Protein AF-A0A2D9Z4K4-F1 (afdb_monomer_lite)

Radius of gyration: 23.13 Å; chains: 1; bounding box: 50×53×67 Å

Secondary structure (DSSP, 8-state):
---S----TTHHHHHHHHHHHHHHHHHHHHHHHHH-TTPPP--TTHHHHHHHHHHHHHHHHHHTSTTHHHHHHHHHHHHHHTGGGS-GGGPPPHHHHHHHHHHHHHHHHHHHHHHHHSPPP--TTS-HHHHHHHHHHHHH-HHHHHHHHHHHHHHHHHTT-S-EE-SSSEE-TTSPBPPSS--HHHHHHHHHHHHHHHTTTS-HHHHHHHHS-HHHHHHHHHHHHTT-

Sequence (228 aa):
MSLLGARRPQNKMWEFIVFSLWLVLILPALETVLLSPGRQADTQGIRAWFMLILIFVSALNVILSRFWISGILVGLAQYLLVNPNLPEWAHLNERFAGQAMEAGLATAILAFLVAFLIPKPNRKSLRDEDRVWLDYRDMFGGMWALRIKERINTSATMYDWDLRLTWRGFVTADGSQLPDQLPAKIEKILHNHFYSLMRKFVPREWITTRLQRPDSERLASQTEHDQA

Structure (mmCIF, N/CA/C/O backbone):
data_AF-A0A2D9Z4K4-F1
#
_entry.id   AF-A0A2D9Z4K4-F1
#
loop_
_atom_site.group_PDB
_atom_site.id
_atom_site.type_symbol
_atom_site.label_atom_id
_atom_site.label_alt_id
_atom_site.label_comp_id
_atom_site.label_asym_id
_atom_site.label_entity_id
_atom_site.label_seq_id
_atom_site.pdbx_PDB_ins_code
_atom_site.Cartn_x
_atom_site.Cartn_y
_atom_site.Cartn_z
_atom_site.occupancy
_atom_site.B_iso_or_equiv
_atom_site.auth_seq_id
_atom_site.auth_comp_id
_atom_site.auth_asym_id
_atom_site.auth_atom_id
_atom_site.pdbx_PDB_model_num
ATOM 1 N N . MET A 1 1 ? -3.400 -13.227 -4.688 1.00 29.80 1 MET A N 1
ATOM 2 C CA . MET A 1 1 ? -4.358 -12.486 -5.541 1.00 29.80 1 MET A CA 1
ATOM 3 C C . MET A 1 1 ? -5.578 -12.057 -4.708 1.00 29.80 1 MET A C 1
ATOM 5 O O . MET A 1 1 ? -6.656 -12.590 -4.904 1.00 29.80 1 MET A O 1
ATOM 9 N N . SER A 1 2 ? -5.425 -11.145 -3.734 1.00 34.69 2 SER A N 1
ATOM 10 C CA . SER A 1 2 ? -6.530 -10.723 -2.834 1.00 34.69 2 SER A CA 1
ATOM 11 C C . SER A 1 2 ? -6.582 -9.206 -2.584 1.00 34.69 2 SER A C 1
ATOM 13 O O . SER A 1 2 ? -6.993 -8.761 -1.516 1.00 34.69 2 SER A O 1
ATOM 15 N N . LEU A 1 3 ? -6.133 -8.406 -3.556 1.00 44.31 3 LEU A N 1
ATOM 16 C CA . LEU A 1 3 ? -6.096 -6.935 -3.481 1.00 44.31 3 LEU A CA 1
ATOM 17 C C . LEU A 1 3 ? -7.144 -6.247 -4.380 1.00 44.31 3 LEU A C 1
ATOM 19 O O . LEU A 1 3 ? -7.078 -5.041 -4.595 1.00 44.31 3 LEU A O 1
ATOM 23 N N . LEU A 1 4 ? -8.136 -6.997 -4.866 1.00 46.97 4 LEU A N 1
ATOM 24 C CA . LEU A 1 4 ? -9.324 -6.475 -5.546 1.00 46.97 4 LEU A CA 1
ATOM 25 C C . LEU A 1 4 ? -10.539 -6.839 -4.688 1.00 46.97 4 LEU A C 1
ATOM 27 O O . LEU A 1 4 ? -10.839 -8.018 -4.534 1.00 46.97 4 LEU A O 1
ATOM 31 N N . GLY A 1 5 ? -11.197 -5.853 -4.073 1.00 43.91 5 GLY A N 1
ATOM 32 C CA . GLY A 1 5 ? -12.444 -6.111 -3.342 1.00 43.91 5 GLY A CA 1
ATOM 33 C C . GLY A 1 5 ? -12.633 -5.367 -2.023 1.00 43.91 5 GLY A C 1
ATOM 34 O O . GLY A 1 5 ? -13.068 -5.965 -1.041 1.00 43.91 5 GLY A O 1
ATOM 35 N N . ALA A 1 6 ? -12.384 -4.056 -1.987 1.00 46.94 6 ALA A N 1
ATOM 36 C CA . ALA A 1 6 ? -12.982 -3.200 -0.959 1.00 46.94 6 ALA A CA 1
ATOM 37 C C . ALA A 1 6 ? -14.449 -2.919 -1.355 1.00 46.94 6 ALA A C 1
ATOM 39 O O . ALA A 1 6 ? -14.763 -2.063 -2.180 1.00 46.94 6 ALA A O 1
ATOM 40 N N . ARG A 1 7 ? -15.341 -3.758 -0.828 1.00 45.19 7 ARG A N 1
ATOM 41 C CA . ARG A 1 7 ? -16.760 -3.958 -1.168 1.00 45.19 7 ARG A CA 1
ATOM 42 C C . ARG A 1 7 ? -17.605 -2.661 -1.284 1.00 45.19 7 ARG A C 1
ATOM 44 O O . ARG A 1 7 ? -17.996 -2.068 -0.279 1.00 45.19 7 ARG A O 1
ATOM 51 N N . ARG A 1 8 ? -18.020 -2.312 -2.514 1.00 50.59 8 ARG A N 1
ATOM 52 C CA . ARG A 1 8 ? -19.258 -1.566 -2.874 1.00 50.59 8 ARG A CA 1
ATOM 53 C C . ARG A 1 8 ? -19.809 -2.099 -4.215 1.00 50.59 8 ARG A C 1
ATOM 55 O O . ARG A 1 8 ? -19.014 -2.584 -5.009 1.00 50.59 8 ARG A O 1
ATOM 62 N N . PRO A 1 9 ? -21.112 -1.974 -4.544 1.00 45.25 9 PRO A N 1
ATOM 63 C CA . PRO A 1 9 ? -2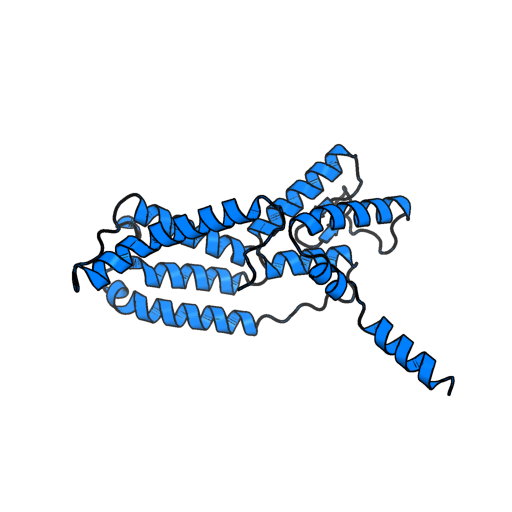1.652 -2.318 -5.877 1.00 45.25 9 PRO A CA 1
ATOM 64 C C . PRO A 1 9 ? -21.003 -1.539 -7.045 1.00 45.25 9 PRO A C 1
ATOM 66 O O . PRO A 1 9 ? -21.090 -1.955 -8.193 1.00 45.25 9 PRO A O 1
ATOM 69 N N . GLN A 1 10 ? -20.266 -0.465 -6.746 1.00 49.53 10 GLN A N 1
ATOM 70 C CA . GLN A 1 10 ? -19.381 0.273 -7.659 1.00 49.53 10 GLN A CA 1
ATOM 71 C C . GLN A 1 10 ? -18.074 -0.466 -8.031 1.00 49.53 10 GLN A C 1
ATOM 73 O O . GLN A 1 10 ? -17.312 0.029 -8.859 1.00 49.53 10 GLN A O 1
ATOM 78 N N . ASN A 1 11 ? -17.792 -1.633 -7.436 1.00 61.50 11 ASN A N 1
ATOM 79 C CA . ASN A 1 11 ? -16.518 -2.342 -7.593 1.00 61.50 11 ASN A CA 1
ATOM 80 C C . ASN A 1 11 ? -16.276 -2.841 -9.027 1.00 61.50 11 ASN A C 1
ATOM 82 O O . ASN A 1 11 ? -15.146 -2.789 -9.485 1.00 61.50 11 ASN A O 1
ATOM 86 N N . LYS A 1 12 ? -17.323 -3.203 -9.784 1.00 67.38 12 LYS A N 1
ATOM 87 C CA . LYS A 1 12 ? -17.158 -3.611 -11.193 1.00 67.38 12 LYS A CA 1
ATOM 88 C C . LYS A 1 12 ? -16.581 -2.491 -12.063 1.00 67.38 12 LYS A C 1
ATOM 90 O O . LYS A 1 12 ? -15.763 -2.753 -12.933 1.00 67.38 12 LYS A O 1
ATOM 95 N N . MET A 1 13 ? -16.983 -1.242 -11.809 1.00 74.25 13 MET A N 1
ATOM 96 C CA . MET A 1 13 ? -16.454 -0.086 -12.539 1.00 74.25 13 MET A CA 1
ATOM 97 C C . MET A 1 13 ? -14.985 0.156 -12.181 1.00 74.25 13 MET A C 1
ATOM 99 O O . MET A 1 13 ? -14.173 0.420 -13.057 1.00 74.25 13 MET A O 1
ATOM 103 N N . TRP A 1 14 ? -14.625 0.022 -10.901 1.00 70.56 14 TRP A N 1
ATOM 104 C CA . TRP A 1 14 ? -13.234 0.139 -10.459 1.00 70.56 14 TRP A CA 1
ATOM 105 C C . TRP A 1 14 ? -12.347 -0.983 -11.011 1.00 70.56 14 TRP A C 1
ATOM 107 O O . TRP A 1 14 ? -11.269 -0.708 -11.527 1.00 70.56 14 TRP A O 1
ATOM 117 N N . GLU A 1 15 ? -12.809 -2.232 -10.955 1.00 77.56 15 GLU A N 1
ATOM 118 C CA . GLU A 1 15 ? -12.130 -3.386 -11.554 1.00 77.56 15 GLU A CA 1
ATOM 119 C C . GLU A 1 15 ? -11.932 -3.190 -13.058 1.00 77.56 15 GLU A C 1
ATOM 121 O O . GLU A 1 15 ? -10.842 -3.443 -13.563 1.00 77.56 15 GLU A O 1
ATOM 126 N N . PHE A 1 16 ? -12.941 -2.660 -13.757 1.00 82.88 16 PHE A N 1
ATOM 127 C CA . PHE A 1 16 ? -12.836 -2.315 -15.172 1.00 82.88 16 PHE A CA 1
ATOM 128 C C . PHE A 1 16 ? -11.812 -1.201 -15.429 1.00 82.88 16 PHE A C 1
ATOM 130 O O . PHE A 1 16 ? -10.995 -1.331 -16.336 1.00 82.88 16 PHE A O 1
ATOM 137 N N . ILE A 1 17 ? -11.789 -0.142 -14.608 1.00 81.81 17 ILE A N 1
ATOM 138 C CA . ILE A 1 17 ? -10.774 0.922 -14.692 1.00 81.81 17 ILE A CA 1
ATOM 139 C C . ILE A 1 17 ? -9.374 0.328 -14.509 1.00 81.81 17 ILE A C 1
ATOM 141 O O . ILE A 1 17 ? -8.498 0.557 -15.340 1.00 81.81 17 ILE A O 1
ATOM 145 N N . VAL A 1 18 ? -9.159 -0.479 -13.469 1.00 81.00 18 VAL A N 1
ATOM 146 C CA . VAL A 1 18 ? -7.864 -1.126 -13.214 1.00 81.00 18 VAL A CA 1
ATOM 147 C C . VAL A 1 18 ? -7.476 -2.049 -14.370 1.00 81.00 18 VAL A C 1
ATOM 149 O O . VAL A 1 18 ? -6.337 -1.999 -14.826 1.00 81.00 18 VAL A O 1
ATOM 152 N N . PHE A 1 19 ? -8.409 -2.848 -14.887 1.00 83.00 19 PHE A N 1
ATOM 153 C CA . PHE A 1 19 ? -8.176 -3.718 -16.040 1.00 83.00 19 PHE A CA 1
ATOM 154 C C . PHE A 1 19 ? -7.815 -2.923 -17.302 1.00 83.00 19 PHE A C 1
ATOM 156 O O . PHE A 1 19 ? -6.863 -3.271 -17.997 1.00 83.00 19 PHE A O 1
ATOM 163 N N . SER A 1 20 ? -8.514 -1.817 -17.568 1.00 82.88 20 SER A N 1
ATOM 164 C CA . SER A 1 20 ? -8.208 -0.936 -18.698 1.00 82.88 20 SER A CA 1
ATOM 165 C C . SER A 1 20 ? -6.820 -0.301 -18.572 1.00 82.88 20 SER A C 1
ATOM 167 O O . SER A 1 20 ? -6.074 -0.267 -19.547 1.00 82.88 20 SER A O 1
ATOM 169 N N . LEU A 1 21 ? -6.420 0.108 -17.362 1.00 82.75 21 LEU A N 1
ATOM 170 C CA . LEU A 1 21 ? -5.074 0.615 -17.089 1.00 82.75 21 LEU A CA 1
ATOM 171 C C . LEU A 1 21 ? -4.010 -0.460 -17.331 1.00 82.75 21 LEU A C 1
ATOM 173 O O . LEU A 1 21 ? -2.971 -0.169 -17.919 1.00 82.75 21 LEU A O 1
ATOM 177 N N . TRP A 1 22 ? -4.278 -1.704 -16.927 1.00 84.31 22 TRP A N 1
ATOM 178 C CA . TRP A 1 22 ? -3.405 -2.843 -17.213 1.00 84.31 22 TRP A CA 1
ATOM 179 C C . TRP A 1 22 ? -3.268 -3.112 -18.713 1.00 84.31 22 TRP A C 1
ATOM 181 O O . TRP A 1 22 ? -2.154 -3.330 -19.183 1.00 84.31 22 TRP A O 1
ATOM 191 N N . LEU A 1 23 ? -4.364 -3.049 -19.474 1.00 83.06 23 LEU A N 1
ATOM 192 C CA . LEU A 1 23 ? -4.321 -3.180 -20.932 1.00 83.06 23 LEU A CA 1
ATOM 193 C C . LEU A 1 23 ? -3.467 -2.084 -21.570 1.00 83.06 23 LEU A C 1
ATOM 195 O O . LEU A 1 23 ? -2.598 -2.397 -22.376 1.00 83.06 23 LEU A O 1
ATOM 199 N N . VAL A 1 24 ? -3.660 -0.822 -21.173 1.00 81.06 24 VAL A N 1
ATOM 200 C CA . VAL A 1 24 ? -2.860 0.310 -21.674 1.00 81.06 24 VAL A CA 1
ATOM 201 C C . VAL A 1 24 ? -1.373 0.137 -21.343 1.00 81.06 24 VAL A C 1
ATOM 203 O O . VAL A 1 24 ? -0.526 0.469 -22.170 1.00 81.06 24 VAL A O 1
ATOM 206 N N . LEU A 1 25 ? -1.051 -0.407 -20.164 1.00 78.50 25 LEU A N 1
ATOM 207 C CA . LEU A 1 25 ? 0.328 -0.676 -19.748 1.00 78.50 25 LEU A CA 1
ATOM 208 C C . LEU A 1 25 ? 0.973 -1.817 -20.558 1.00 78.50 25 LEU A C 1
ATOM 210 O O . LEU A 1 25 ? 2.138 -1.715 -20.929 1.00 78.50 25 LEU A O 1
ATOM 214 N N . ILE A 1 26 ? 0.234 -2.901 -20.820 1.00 81.38 26 ILE A N 1
ATOM 215 C CA . ILE A 1 26 ? 0.760 -4.105 -21.486 1.00 81.38 26 ILE A CA 1
ATOM 216 C C . ILE A 1 26 ? 0.812 -3.943 -23.013 1.00 81.38 26 ILE A C 1
ATOM 218 O O . ILE A 1 26 ? 1.676 -4.536 -23.656 1.00 81.38 26 ILE A O 1
ATOM 222 N N . LEU A 1 27 ? -0.081 -3.143 -23.604 1.00 80.06 27 LEU A N 1
ATOM 223 C CA . LEU A 1 27 ? -0.206 -2.981 -25.055 1.00 80.06 27 LEU A CA 1
ATOM 224 C C . LEU A 1 27 ? 1.129 -2.732 -25.793 1.00 80.06 27 LEU A C 1
ATOM 226 O O . LEU A 1 27 ? 1.387 -3.467 -26.743 1.00 80.06 27 LEU A O 1
ATOM 230 N N . PRO A 1 28 ? 2.010 -1.797 -25.375 1.00 71.19 28 PRO A N 1
ATOM 231 C CA . PRO A 1 28 ? 3.283 -1.579 -26.071 1.00 71.19 28 PRO A CA 1
ATOM 232 C C . PRO A 1 28 ? 4.241 -2.774 -25.966 1.00 71.19 28 PRO A C 1
ATOM 234 O O . PRO A 1 28 ? 4.989 -3.047 -26.899 1.00 71.19 28 PRO A O 1
ATOM 237 N N . ALA A 1 29 ? 4.207 -3.515 -24.855 1.00 74.00 29 ALA A N 1
ATOM 238 C CA . ALA A 1 29 ? 5.002 -4.731 -24.705 1.00 74.00 29 ALA A CA 1
ATOM 239 C C . ALA A 1 29 ? 4.474 -5.865 -25.601 1.00 74.00 29 ALA A C 1
ATOM 241 O O . ALA A 1 29 ? 5.254 -6.643 -26.142 1.00 74.00 29 ALA A O 1
ATOM 242 N N . LEU A 1 30 ? 3.153 -5.953 -25.795 1.00 78.12 30 LEU A N 1
ATOM 243 C CA . LEU A 1 30 ? 2.559 -6.889 -26.752 1.00 78.12 30 LEU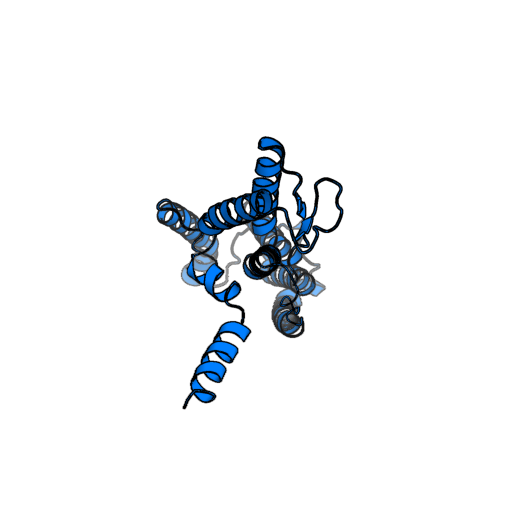 A CA 1
ATOM 244 C C . LEU A 1 30 ? 2.872 -6.500 -28.199 1.00 78.12 30 LEU A C 1
ATOM 246 O O . LEU A 1 30 ? 3.177 -7.376 -29.002 1.00 78.12 30 LEU A O 1
ATOM 250 N N . GLU A 1 31 ? 2.822 -5.209 -28.531 1.00 76.38 31 GLU A N 1
ATOM 251 C CA . GLU A 1 31 ? 3.130 -4.694 -29.868 1.00 76.38 31 GLU A CA 1
ATOM 252 C C . GLU A 1 31 ? 4.568 -5.025 -30.286 1.00 76.38 31 GLU A C 1
ATOM 254 O O . GLU A 1 31 ? 4.787 -5.527 -31.388 1.00 76.38 31 GLU A O 1
ATOM 259 N N . THR A 1 32 ? 5.552 -4.851 -29.402 1.00 72.12 32 THR A N 1
ATOM 260 C CA . THR A 1 32 ? 6.944 -5.202 -29.726 1.00 72.12 32 THR A CA 1
ATOM 261 C C . THR A 1 32 ? 7.173 -6.701 -29.866 1.00 72.12 32 THR A C 1
ATOM 263 O O . THR A 1 32 ? 7.898 -7.121 -30.765 1.00 72.12 32 THR A O 1
ATOM 266 N N . VAL A 1 33 ? 6.532 -7.525 -29.036 1.00 78.62 33 VAL A N 1
ATOM 267 C CA . VAL A 1 33 ? 6.674 -8.988 -29.115 1.00 78.62 33 VAL A CA 1
ATOM 268 C C . VAL A 1 33 ? 5.965 -9.567 -30.345 1.00 78.62 33 VAL A C 1
ATOM 270 O O . VAL A 1 33 ? 6.491 -10.490 -30.964 1.00 78.62 33 VAL A O 1
ATOM 273 N N . LEU A 1 34 ? 4.790 -9.041 -30.713 1.00 80.00 34 LEU A N 1
ATOM 274 C CA . LEU A 1 34 ? 3.952 -9.596 -31.785 1.00 80.00 34 LEU A CA 1
ATOM 275 C C . LEU A 1 34 ? 4.213 -8.976 -33.164 1.00 80.00 34 LEU A C 1
ATOM 277 O O . LEU A 1 34 ? 4.159 -9.690 -34.162 1.00 80.00 34 LEU A O 1
ATOM 281 N N . LEU A 1 35 ? 4.446 -7.661 -33.236 1.00 73.25 35 LEU A N 1
ATOM 282 C CA . LEU A 1 35 ? 4.459 -6.904 -34.497 1.00 73.25 35 LEU A CA 1
ATOM 283 C C . LEU A 1 35 ? 5.849 -6.400 -34.895 1.00 73.25 35 LEU A C 1
ATOM 285 O O . LEU A 1 35 ? 6.069 -6.086 -36.063 1.00 73.25 35 LEU A O 1
ATOM 289 N N . SER A 1 36 ? 6.80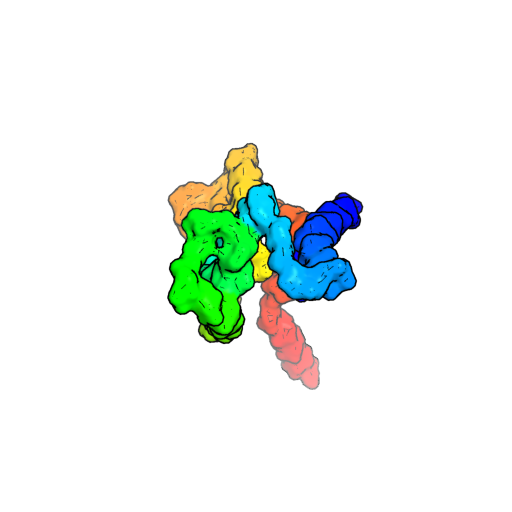2 -6.293 -33.967 1.00 66.06 36 SER A N 1
ATOM 290 C CA . SER A 1 36 ? 8.167 -5.836 -34.277 1.00 66.06 36 SER A CA 1
ATOM 291 C C . SER A 1 36 ? 9.235 -6.545 -33.435 1.00 66.06 36 SER A C 1
ATOM 293 O O . SER A 1 36 ? 9.918 -5.887 -32.640 1.00 66.06 36 SER A O 1
ATOM 295 N N . PRO A 1 37 ? 9.424 -7.870 -33.618 1.00 61.38 37 PRO A N 1
ATOM 296 C CA . PRO A 1 37 ? 10.430 -8.621 -32.875 1.00 61.38 37 PRO A CA 1
ATOM 297 C C . PRO A 1 37 ? 11.814 -7.985 -33.061 1.00 61.38 37 PRO A C 1
ATOM 299 O O . PRO A 1 37 ? 12.314 -7.879 -34.178 1.00 61.38 37 PRO A O 1
ATOM 302 N N . GLY A 1 38 ? 12.421 -7.531 -31.963 1.00 59.84 38 GLY A N 1
ATOM 303 C CA . GLY A 1 38 ? 13.760 -6.929 -31.957 1.00 59.84 38 GLY A CA 1
ATOM 304 C C . GLY A 1 38 ? 13.812 -5.397 -32.007 1.00 59.84 38 GLY A C 1
ATOM 305 O O . GLY A 1 38 ? 14.902 -4.840 -31.882 1.00 59.84 38 GLY A O 1
ATOM 306 N N . ARG A 1 39 ? 12.678 -4.691 -32.127 1.00 56.53 39 ARG A N 1
ATOM 307 C CA . ARG A 1 39 ? 12.641 -3.227 -31.967 1.00 56.53 39 ARG A CA 1
ATOM 308 C C . ARG A 1 39 ? 12.384 -2.876 -30.501 1.00 56.53 39 ARG A C 1
ATOM 310 O O . ARG A 1 39 ? 11.436 -3.379 -29.902 1.00 56.53 39 ARG A O 1
ATOM 317 N N . GLN A 1 40 ? 13.229 -2.024 -29.919 1.00 59.06 40 GLN A N 1
ATOM 318 C CA . GLN A 1 40 ? 13.008 -1.521 -28.561 1.00 59.06 40 GLN A CA 1
ATOM 319 C C . GLN A 1 40 ? 11.684 -0.749 -28.521 1.00 59.06 40 GLN A C 1
ATOM 321 O O . GLN A 1 40 ? 11.403 0.048 -29.419 1.00 59.06 40 GLN A O 1
ATOM 326 N N . ALA A 1 41 ? 10.853 -1.030 -27.515 1.00 59.84 41 ALA A N 1
ATOM 327 C CA . ALA A 1 41 ? 9.593 -0.325 -27.327 1.00 59.84 41 ALA A CA 1
ATOM 328 C C . ALA A 1 41 ? 9.898 1.157 -27.098 1.00 59.84 41 ALA A C 1
ATOM 330 O O . ALA A 1 41 ? 10.609 1.494 -26.150 1.00 59.84 41 ALA A O 1
ATOM 331 N N . ASP A 1 42 ? 9.352 2.036 -27.940 1.00 62.75 42 ASP A N 1
ATOM 332 C CA . ASP A 1 42 ? 9.421 3.471 -27.687 1.00 62.75 42 ASP A CA 1
ATOM 333 C C . ASP A 1 42 ? 8.534 3.794 -26.475 1.00 62.75 42 ASP A C 1
ATOM 335 O O . ASP A 1 42 ? 7.305 3.943 -26.547 1.00 62.75 42 ASP A O 1
ATOM 339 N N . THR A 1 43 ? 9.176 3.770 -25.311 1.00 62.75 43 THR A N 1
ATOM 340 C CA . THR A 1 43 ? 8.536 3.961 -24.009 1.00 62.75 43 THR A CA 1
ATOM 341 C C . THR A 1 43 ? 8.824 5.357 -23.453 1.00 62.75 43 THR A C 1
ATOM 343 O O . THR A 1 43 ? 8.538 5.640 -22.287 1.00 62.75 43 THR A O 1
ATOM 346 N N . GLN A 1 44 ? 9.351 6.257 -24.290 1.00 67.38 44 GLN A N 1
ATOM 347 C CA . GLN A 1 44 ? 9.739 7.604 -23.891 1.00 67.38 44 GLN A CA 1
ATOM 348 C C . GLN A 1 44 ? 8.525 8.502 -23.575 1.00 67.38 44 GLN A C 1
ATOM 350 O O . GLN A 1 44 ? 7.368 8.215 -23.900 1.00 67.38 44 GLN A O 1
ATOM 355 N N . GLY A 1 45 ? 8.782 9.605 -22.868 1.00 78.56 45 GLY A N 1
ATOM 356 C CA . GLY A 1 45 ? 7.764 10.595 -22.505 1.00 78.56 45 GLY A CA 1
ATOM 357 C C . GLY A 1 45 ? 6.876 10.179 -21.324 1.00 78.56 45 GLY A C 1
ATOM 358 O O . GLY A 1 45 ? 7.363 9.782 -20.265 1.00 78.56 45 GLY A O 1
ATOM 359 N N . ILE A 1 46 ? 5.552 10.315 -21.473 1.00 80.50 46 ILE A N 1
ATOM 360 C CA . ILE A 1 46 ? 4.570 10.138 -20.380 1.00 80.50 46 ILE A CA 1
ATOM 361 C C . ILE A 1 46 ? 4.605 8.718 -19.793 1.00 80.50 46 ILE A C 1
ATOM 363 O O . ILE A 1 46 ? 4.387 8.538 -18.596 1.00 80.50 46 ILE A O 1
ATOM 367 N N . ARG A 1 47 ? 4.908 7.705 -20.613 1.00 79.38 47 ARG A N 1
ATOM 368 C CA . ARG A 1 47 ? 4.953 6.296 -20.191 1.00 79.38 47 ARG A CA 1
ATOM 369 C C . ARG A 1 47 ? 6.097 6.029 -19.211 1.00 79.38 47 ARG A C 1
ATOM 371 O O . ARG A 1 47 ? 5.872 5.401 -18.178 1.00 79.38 47 ARG A O 1
ATOM 378 N N . ALA A 1 48 ? 7.283 6.567 -19.488 1.00 83.88 48 ALA A N 1
ATOM 379 C CA . ALA A 1 48 ? 8.440 6.491 -18.599 1.00 83.88 48 ALA A CA 1
ATOM 380 C C . ALA A 1 48 ? 8.146 7.104 -17.217 1.00 83.88 48 ALA A C 1
ATOM 382 O O . ALA A 1 48 ? 8.410 6.493 -16.178 1.00 83.88 48 ALA A O 1
ATOM 383 N N . TRP A 1 49 ? 7.501 8.275 -17.195 1.00 84.94 49 TRP A N 1
ATOM 384 C CA . TRP A 1 49 ? 7.025 8.903 -15.958 1.00 84.94 49 TRP A CA 1
ATOM 385 C C . TRP A 1 49 ? 5.970 8.064 -15.236 1.00 84.94 49 TRP A C 1
ATOM 387 O O . TRP A 1 49 ? 6.024 7.917 -14.015 1.00 84.94 49 TRP A O 1
ATOM 397 N N . PHE A 1 50 ? 5.026 7.484 -15.977 1.00 85.19 50 PHE A N 1
ATOM 398 C CA . PHE A 1 50 ? 3.999 6.619 -15.407 1.00 85.19 50 PHE A CA 1
ATOM 399 C C . PHE A 1 50 ? 4.607 5.391 -14.716 1.00 85.19 50 PHE A C 1
ATOM 401 O O . PHE A 1 50 ? 4.218 5.078 -13.591 1.00 85.19 50 PHE A O 1
ATOM 408 N N . MET A 1 51 ? 5.612 4.747 -15.318 1.00 86.25 51 MET A N 1
ATOM 409 C CA . MET A 1 51 ? 6.330 3.633 -14.686 1.00 86.25 51 MET A CA 1
ATOM 410 C C . MET A 1 51 ? 7.063 4.060 -13.414 1.00 86.25 51 MET A C 1
ATOM 412 O O . MET A 1 51 ? 6.929 3.378 -12.400 1.00 86.25 51 MET A O 1
ATOM 416 N N . LEU A 1 52 ? 7.761 5.203 -13.415 1.00 88.81 52 LEU A N 1
ATOM 417 C CA . LEU A 1 52 ? 8.390 5.731 -12.195 1.00 88.81 52 LEU A CA 1
ATOM 418 C C . LEU A 1 52 ? 7.374 5.932 -11.067 1.00 88.81 52 LEU A C 1
ATOM 420 O O . LEU A 1 52 ? 7.620 5.531 -9.928 1.00 88.81 52 LEU A O 1
ATOM 424 N N . ILE A 1 53 ? 6.213 6.512 -11.383 1.00 90.38 53 ILE A N 1
ATOM 425 C CA . ILE A 1 53 ? 5.136 6.712 -10.409 1.00 90.38 53 ILE A CA 1
ATOM 426 C C . ILE A 1 53 ? 4.622 5.364 -9.894 1.00 90.38 53 ILE A C 1
ATOM 428 O O . ILE A 1 53 ? 4.420 5.216 -8.690 1.00 90.38 53 ILE A O 1
ATOM 432 N N . LEU A 1 54 ? 4.437 4.367 -10.765 1.00 89.62 54 LEU A N 1
ATOM 433 C CA . LEU A 1 54 ? 4.001 3.031 -10.352 1.00 89.62 54 LEU A CA 1
ATOM 434 C C . LEU A 1 54 ? 5.009 2.354 -9.418 1.00 89.62 54 LEU A C 1
ATOM 436 O O . LEU A 1 54 ? 4.594 1.781 -8.409 1.00 89.62 54 LEU A O 1
ATOM 440 N N . ILE A 1 55 ? 6.309 2.452 -9.706 1.00 91.88 55 ILE A N 1
ATOM 441 C CA . ILE A 1 55 ? 7.375 1.928 -8.837 1.00 91.88 55 ILE A CA 1
ATOM 442 C C . ILE A 1 55 ? 7.333 2.631 -7.484 1.00 91.88 55 ILE A C 1
ATOM 444 O O . ILE A 1 55 ? 7.316 1.980 -6.441 1.00 91.88 55 ILE A O 1
ATOM 448 N N . PHE A 1 56 ? 7.248 3.961 -7.489 1.00 92.81 56 PHE A N 1
ATOM 449 C CA . PHE A 1 56 ? 7.218 4.746 -6.263 1.00 92.81 56 PHE A CA 1
ATOM 450 C C . PHE A 1 56 ? 5.990 4.423 -5.403 1.00 92.81 56 PHE A C 1
ATOM 452 O O . PHE A 1 56 ? 6.122 4.133 -4.215 1.00 92.81 56 PHE A O 1
ATOM 459 N N . VAL A 1 57 ? 4.792 4.429 -5.992 1.00 91.50 57 VAL A N 1
ATOM 460 C CA . VAL A 1 57 ? 3.536 4.162 -5.274 1.00 91.50 57 VAL A CA 1
ATOM 461 C C . VAL A 1 57 ? 3.485 2.719 -4.768 1.00 91.50 57 VAL A C 1
ATOM 463 O O . VAL A 1 57 ? 3.024 2.486 -3.645 1.00 91.50 57 VAL A O 1
ATOM 466 N N . SER A 1 58 ? 3.969 1.751 -5.554 1.00 90.06 58 SER A N 1
ATOM 467 C CA . SER A 1 58 ? 4.002 0.343 -5.145 1.00 90.06 58 SER A CA 1
ATOM 468 C C . SER A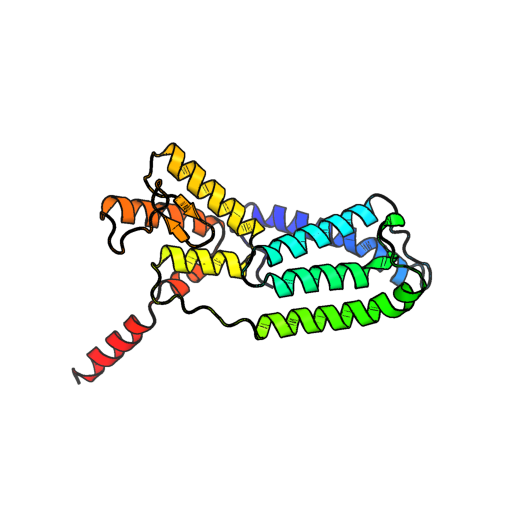 1 58 ? 4.981 0.122 -3.987 1.00 90.06 58 SER A C 1
ATOM 470 O O . SER A 1 58 ? 4.594 -0.461 -2.968 1.00 90.06 58 SER A O 1
ATOM 472 N N . ALA A 1 59 ? 6.195 0.675 -4.086 1.00 92.94 59 ALA A N 1
ATOM 473 C CA . ALA A 1 59 ? 7.206 0.606 -3.042 1.00 92.94 59 ALA A CA 1
ATOM 474 C C . ALA A 1 59 ? 6.710 1.294 -1.768 1.00 92.94 59 ALA A C 1
ATOM 476 O O . ALA A 1 59 ? 6.726 0.682 -0.703 1.00 92.94 59 ALA A O 1
ATOM 477 N N . LEU A 1 60 ? 6.172 2.514 -1.868 1.00 93.12 60 LEU A N 1
ATOM 478 C CA . LEU A 1 60 ? 5.668 3.268 -0.718 1.00 93.12 60 LEU A CA 1
ATOM 479 C C . LEU A 1 60 ? 4.549 2.517 0.020 1.00 93.12 60 LEU A C 1
ATOM 481 O O . LEU A 1 60 ? 4.512 2.514 1.253 1.00 93.12 60 LEU A O 1
ATOM 485 N N . ASN A 1 61 ? 3.671 1.818 -0.707 1.00 92.50 61 ASN A N 1
ATOM 486 C CA . ASN A 1 61 ? 2.622 1.010 -0.086 1.00 92.50 61 ASN A CA 1
ATOM 487 C C . ASN A 1 61 ? 3.189 -0.107 0.808 1.00 92.50 61 ASN A C 1
ATOM 489 O O . ASN A 1 61 ? 2.636 -0.371 1.879 1.00 92.50 61 ASN A O 1
ATOM 493 N N . VAL A 1 62 ? 4.296 -0.735 0.402 1.00 91.44 62 VAL A N 1
ATOM 494 C CA . VAL A 1 62 ? 4.962 -1.792 1.181 1.00 91.44 62 VAL A CA 1
ATOM 495 C C . VAL A 1 62 ? 5.878 -1.202 2.255 1.00 91.44 62 VAL A C 1
ATOM 497 O O . VAL A 1 62 ? 5.869 -1.696 3.382 1.00 91.44 62 VAL A O 1
ATOM 500 N N . ILE A 1 63 ? 6.603 -0.119 1.950 1.00 93.00 63 ILE A N 1
ATOM 501 C CA . ILE A 1 63 ? 7.533 0.572 2.860 1.00 93.00 63 ILE A CA 1
ATOM 502 C C . ILE A 1 63 ? 6.834 1.013 4.140 1.00 93.00 63 ILE A C 1
ATOM 504 O O . ILE A 1 63 ? 7.364 0.850 5.233 1.00 93.00 63 ILE A O 1
ATOM 508 N N . LEU A 1 64 ? 5.617 1.534 4.015 1.00 90.75 64 LEU A N 1
ATOM 509 C CA . LEU A 1 64 ? 4.853 1.987 5.170 1.00 90.75 64 LEU A CA 1
ATOM 510 C C . LEU A 1 64 ? 4.353 0.815 6.048 1.00 90.75 64 LEU A C 1
ATOM 512 O O . LEU A 1 64 ? 3.979 1.020 7.201 1.00 90.75 64 LEU A O 1
ATOM 516 N N . SER A 1 65 ? 4.351 -0.423 5.549 1.00 89.50 65 SER A N 1
ATOM 517 C CA . SER A 1 65 ? 3.972 -1.610 6.329 1.00 89.50 65 SER A CA 1
ATOM 518 C C . SER A 1 65 ? 5.128 -2.134 7.199 1.00 89.50 65 SER A C 1
ATOM 520 O O . SER A 1 65 ? 6.223 -1.576 7.231 1.00 89.50 65 SER A O 1
ATOM 522 N N . ARG A 1 66 ? 4.922 -3.264 7.891 1.00 88.12 66 ARG A N 1
ATOM 523 C CA . ARG A 1 66 ? 6.017 -3.959 8.589 1.00 88.12 66 ARG A CA 1
ATOM 524 C C . ARG A 1 66 ? 7.155 -4.415 7.663 1.00 88.12 66 ARG A C 1
ATOM 526 O O . ARG A 1 66 ? 8.265 -4.638 8.133 1.00 88.12 66 ARG A O 1
ATOM 533 N N . PHE A 1 67 ? 6.881 -4.592 6.371 1.00 91.19 67 PHE A N 1
ATOM 534 C CA . PHE A 1 67 ? 7.808 -5.163 5.395 1.00 91.19 67 PHE A CA 1
ATOM 535 C C . PHE A 1 67 ? 8.694 -4.101 4.738 1.00 91.19 67 PHE A C 1
ATOM 537 O O . PHE A 1 67 ? 9.000 -4.200 3.554 1.00 91.19 67 PHE A O 1
ATOM 544 N N . TRP A 1 68 ? 9.102 -3.075 5.485 1.00 91.88 68 TRP A N 1
ATOM 545 C CA . TRP A 1 68 ? 9.721 -1.890 4.899 1.00 91.88 68 TRP A CA 1
ATOM 546 C C . TRP A 1 68 ? 11.011 -2.188 4.124 1.00 91.88 68 TRP A C 1
ATOM 548 O O . TRP A 1 68 ? 11.191 -1.675 3.024 1.00 91.88 68 TRP A O 1
ATOM 558 N N . ILE A 1 69 ? 11.843 -3.101 4.641 1.00 94.12 69 ILE A N 1
ATOM 559 C CA . ILE A 1 69 ? 13.067 -3.572 3.973 1.00 94.12 69 ILE A CA 1
ATOM 560 C C . ILE A 1 69 ? 12.725 -4.239 2.637 1.00 94.12 69 ILE A C 1
ATOM 562 O O . ILE A 1 69 ? 13.293 -3.896 1.606 1.00 94.12 69 ILE A O 1
ATOM 566 N N . SER A 1 70 ? 11.755 -5.159 2.645 1.00 93.88 70 SER A N 1
ATOM 567 C CA . SER A 1 70 ? 11.281 -5.818 1.424 1.00 93.88 70 SER A CA 1
ATOM 568 C C . SER A 1 70 ? 10.692 -4.797 0.443 1.00 93.88 70 SER A C 1
ATOM 570 O O . SER A 1 70 ? 10.963 -4.875 -0.746 1.00 93.88 70 SER A O 1
ATOM 572 N N . GLY A 1 71 ? 9.978 -3.777 0.931 1.00 93.00 71 GLY A N 1
ATOM 573 C CA . GLY A 1 71 ? 9.448 -2.688 0.109 1.00 93.00 71 GLY A CA 1
ATOM 574 C C . GLY A 1 71 ? 10.529 -1.875 -0.605 1.00 93.00 71 GLY A C 1
ATOM 575 O O . GLY A 1 71 ? 10.383 -1.592 -1.793 1.00 93.00 71 GLY A O 1
ATOM 576 N N . ILE A 1 72 ? 11.632 -1.554 0.080 1.00 95.62 72 ILE A N 1
ATOM 577 C CA . ILE A 1 72 ? 12.792 -0.888 -0.536 1.00 95.62 72 ILE A CA 1
ATOM 578 C C . ILE A 1 72 ? 13.420 -1.793 -1.600 1.00 95.62 72 ILE A C 1
ATOM 580 O O . ILE A 1 72 ? 13.662 -1.344 -2.719 1.00 95.62 72 ILE A O 1
ATOM 584 N N . LEU A 1 73 ? 13.644 -3.071 -1.276 1.00 96.00 73 LEU A N 1
ATOM 585 C CA . LEU A 1 73 ? 14.243 -4.029 -2.208 1.00 96.00 73 LEU A CA 1
ATOM 586 C C . LEU A 1 73 ? 13.360 -4.267 -3.441 1.00 96.00 73 LEU A C 1
ATOM 588 O O . LEU A 1 73 ? 13.882 -4.325 -4.546 1.00 96.00 73 LEU A O 1
ATOM 592 N N . VAL A 1 74 ? 12.035 -4.348 -3.283 1.00 94.19 74 VAL A N 1
ATOM 593 C CA . VAL A 1 74 ? 11.093 -4.447 -4.412 1.00 94.19 74 VAL A CA 1
ATOM 594 C C . VAL A 1 74 ? 11.149 -3.190 -5.276 1.00 94.19 74 VAL A C 1
ATOM 596 O O . VAL A 1 74 ? 11.210 -3.313 -6.496 1.00 94.19 74 VAL A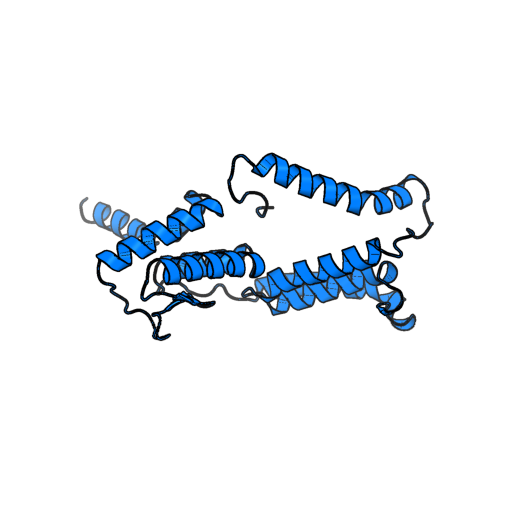 O 1
ATOM 599 N N . GLY A 1 75 ? 11.167 -1.996 -4.675 1.00 94.44 75 GLY A N 1
ATOM 600 C CA . GLY A 1 75 ? 11.302 -0.744 -5.426 1.00 94.44 75 GLY A CA 1
ATOM 601 C C . GLY A 1 75 ? 12.601 -0.693 -6.234 1.00 94.44 75 GLY A C 1
ATOM 602 O O . GLY A 1 75 ? 12.579 -0.358 -7.418 1.00 94.44 75 GLY A O 1
ATOM 603 N N . LEU A 1 76 ? 13.717 -1.107 -5.624 1.00 95.19 76 LEU A N 1
ATOM 604 C CA . LEU A 1 76 ? 15.015 -1.198 -6.293 1.00 95.19 76 LEU A CA 1
ATOM 605 C C . LEU A 1 76 ? 15.014 -2.251 -7.409 1.00 95.19 76 LEU A C 1
ATOM 607 O O . LEU A 1 76 ? 15.474 -1.973 -8.512 1.00 95.19 76 LEU A O 1
ATOM 611 N N . ALA A 1 77 ? 14.461 -3.436 -7.152 1.00 94.94 77 ALA A N 1
ATOM 612 C CA . ALA A 1 77 ? 14.346 -4.501 -8.141 1.00 94.94 77 ALA A CA 1
ATOM 613 C C . ALA A 1 77 ? 13.527 -4.061 -9.359 1.00 94.94 77 ALA A C 1
ATOM 615 O O . ALA A 1 77 ? 13.939 -4.287 -10.493 1.00 94.94 77 ALA A O 1
ATOM 616 N N . GLN A 1 78 ? 12.392 -3.392 -9.136 1.00 93.50 78 GLN A N 1
ATOM 617 C CA . GLN A 1 78 ? 11.572 -2.856 -10.220 1.00 93.50 78 GLN A CA 1
ATOM 618 C C . GLN A 1 78 ? 12.326 -1.788 -11.013 1.00 93.50 78 GLN A C 1
ATOM 620 O O . GLN A 1 78 ? 12.361 -1.875 -12.236 1.00 93.50 78 GLN A O 1
ATOM 625 N N . TYR A 1 79 ? 12.970 -0.834 -10.332 1.00 93.00 79 TYR A N 1
ATOM 626 C CA . TYR A 1 79 ? 13.792 0.191 -10.977 1.00 93.00 79 TYR A CA 1
ATOM 627 C C . TYR A 1 79 ? 14.888 -0.417 -11.865 1.00 93.00 79 TYR A C 1
ATOM 629 O O . TYR A 1 79 ? 15.070 0.034 -12.992 1.00 93.00 79 TYR A O 1
ATOM 637 N N . LEU A 1 80 ? 15.564 -1.468 -11.392 1.00 92.56 80 LEU A N 1
ATOM 638 C CA . LEU A 1 80 ? 16.584 -2.192 -12.154 1.00 92.56 80 LEU A CA 1
ATOM 639 C C . LEU A 1 80 ? 16.001 -2.930 -13.368 1.00 92.56 80 LEU A C 1
ATOM 641 O O . LEU A 1 80 ? 16.549 -2.834 -14.463 1.00 92.56 80 LEU A O 1
ATOM 645 N N . LEU A 1 81 ? 14.874 -3.627 -13.193 1.00 90.31 81 LEU A N 1
ATOM 646 C CA . LEU A 1 81 ? 14.237 -4.416 -14.254 1.00 90.31 81 LEU A CA 1
ATOM 647 C C . LEU A 1 81 ? 13.669 -3.557 -15.385 1.00 90.31 81 LEU A C 1
ATOM 649 O O . LEU A 1 81 ? 13.689 -3.983 -16.537 1.00 90.31 81 LEU A O 1
ATOM 653 N N . VAL A 1 82 ? 13.154 -2.366 -15.072 1.00 88.44 82 VAL A N 1
ATOM 654 C CA . VAL A 1 82 ? 12.586 -1.468 -16.087 1.00 88.44 82 VAL A CA 1
ATOM 655 C C . VAL A 1 82 ? 13.521 -0.332 -16.483 1.00 88.44 82 VAL A C 1
ATOM 657 O O . VAL A 1 82 ? 13.090 0.531 -17.241 1.00 88.44 82 VAL A O 1
ATOM 660 N N . ASN A 1 83 ? 14.774 -0.326 -16.008 1.00 88.81 83 ASN A N 1
ATOM 661 C CA . ASN A 1 83 ? 15.720 0.776 -16.200 1.00 88.81 83 ASN A CA 1
ATOM 662 C C . ASN A 1 83 ? 15.805 1.304 -17.646 1.00 88.81 83 ASN A C 1
ATOM 664 O O . ASN A 1 83 ? 15.730 2.521 -17.797 1.00 88.81 83 ASN A O 1
ATOM 668 N N . PRO A 1 84 ? 15.853 0.452 -18.695 1.00 84.31 84 PRO A N 1
ATOM 669 C CA . PRO A 1 84 ? 15.925 0.922 -20.083 1.00 84.31 84 PRO A CA 1
ATOM 670 C C . PRO A 1 84 ? 14.682 1.681 -20.569 1.00 84.31 84 PRO A C 1
ATOM 672 O O . PRO A 1 84 ? 14.727 2.339 -21.601 1.00 84.31 84 PRO A O 1
ATOM 675 N N . ASN A 1 85 ? 13.557 1.551 -19.860 1.00 83.12 85 ASN A N 1
ATOM 676 C CA . ASN A 1 85 ? 12.281 2.173 -20.213 1.00 83.12 85 ASN A CA 1
ATOM 677 C C . ASN A 1 85 ? 11.975 3.414 -19.353 1.00 83.12 85 ASN A C 1
ATOM 679 O O . ASN A 1 85 ? 10.880 3.976 -19.441 1.00 83.12 85 ASN A O 1
ATOM 683 N N . LEU A 1 86 ? 12.895 3.811 -18.470 1.00 84.81 86 LEU A N 1
ATOM 684 C CA . LEU A 1 86 ? 12.748 4.991 -17.623 1.00 84.81 86 LEU A CA 1
ATOM 685 C C . LEU A 1 86 ? 13.135 6.266 -18.397 1.00 84.81 86 LEU A C 1
ATOM 687 O O . LEU A 1 86 ? 13.531 6.204 -19.556 1.00 84.81 86 LEU A O 1
ATOM 691 N N . PRO A 1 87 ? 12.957 7.463 -17.816 1.00 84.94 87 PRO A N 1
ATOM 692 C CA . PRO A 1 87 ? 13.489 8.674 -18.424 1.00 84.94 87 PRO A CA 1
ATOM 693 C C . PRO A 1 87 ? 15.018 8.619 -18.498 1.00 84.94 87 PRO A C 1
ATOM 695 O O . PRO A 1 87 ? 15.652 8.111 -17.576 1.00 84.94 87 PRO A O 1
ATOM 698 N N . GLU A 1 88 ? 15.609 9.234 -19.523 1.00 84.75 88 GLU A N 1
ATOM 699 C CA . GLU A 1 88 ? 17.063 9.199 -19.762 1.00 84.75 88 GLU A CA 1
ATOM 700 C C . GLU A 1 88 ? 17.890 9.660 -18.552 1.00 84.75 88 GLU A C 1
ATOM 702 O O . GLU A 1 88 ? 18.914 9.067 -18.230 1.00 84.75 88 GLU A O 1
ATOM 707 N N . TRP A 1 89 ? 17.415 10.671 -17.815 1.00 84.38 89 TRP A N 1
ATOM 708 C CA . TRP A 1 89 ? 18.080 11.164 -16.601 1.00 84.38 89 TRP A CA 1
ATOM 709 C C . TRP A 1 89 ? 18.126 10.135 -15.460 1.00 84.38 89 TRP A C 1
ATOM 711 O O . TRP A 1 89 ? 18.927 10.273 -14.537 1.00 84.38 89 TRP A O 1
ATOM 721 N N . ALA A 1 90 ? 17.251 9.129 -15.497 1.00 85.62 90 ALA A N 1
ATOM 722 C CA . ALA A 1 90 ? 17.146 8.061 -14.512 1.00 85.62 90 ALA A CA 1
ATOM 723 C C . ALA A 1 90 ? 17.829 6.766 -14.976 1.00 85.62 90 ALA A C 1
ATOM 725 O O . ALA A 1 90 ? 17.769 5.769 -14.253 1.00 85.62 90 ALA A O 1
ATOM 726 N N . HIS A 1 91 ? 18.442 6.739 -16.162 1.00 87.75 91 HIS A N 1
ATOM 727 C CA . HIS A 1 91 ? 19.155 5.563 -16.645 1.00 87.75 91 HIS A CA 1
ATOM 728 C C . HIS A 1 91 ? 20.403 5.292 -15.807 1.00 87.75 91 HIS A C 1
ATOM 730 O O . HIS A 1 91 ? 21.080 6.203 -15.323 1.00 87.75 91 HIS A O 1
ATOM 736 N N . LEU A 1 92 ? 20.703 4.007 -15.626 1.00 85.38 92 LEU A N 1
ATOM 737 C CA . LEU A 1 92 ? 21.974 3.608 -15.049 1.00 85.38 92 LEU A CA 1
ATOM 738 C C . LEU A 1 92 ? 23.085 3.792 -16.077 1.00 85.38 92 LEU A C 1
ATOM 740 O O . LEU A 1 92 ? 22.868 3.716 -17.281 1.00 85.38 92 LEU A O 1
ATOM 744 N N . ASN A 1 93 ? 24.298 4.005 -15.577 1.00 84.31 93 ASN A N 1
ATOM 745 C CA . ASN A 1 93 ? 25.475 4.098 -16.428 1.00 84.31 93 ASN A CA 1
ATOM 746 C C . ASN A 1 93 ? 25.638 2.806 -17.257 1.00 84.31 93 ASN A C 1
ATOM 748 O O . ASN A 1 93 ? 25.396 1.715 -16.736 1.00 84.31 93 ASN A O 1
ATOM 752 N N . GLU A 1 94 ? 26.106 2.913 -18.503 1.00 79.19 94 GLU A N 1
ATOM 753 C CA . GLU A 1 94 ? 26.174 1.813 -19.491 1.00 79.19 94 GLU A CA 1
ATOM 754 C C . GLU A 1 94 ? 26.864 0.548 -18.951 1.00 79.19 94 GLU A C 1
ATOM 756 O O . GLU A 1 94 ? 26.454 -0.582 -19.212 1.00 79.19 94 GLU A O 1
ATOM 761 N N . ARG A 1 95 ? 27.881 0.733 -18.098 1.00 77.69 95 ARG A N 1
ATOM 762 C CA . ARG A 1 95 ? 28.598 -0.358 -17.420 1.00 77.69 95 ARG A CA 1
ATOM 763 C C . ARG A 1 95 ? 27.690 -1.230 -16.542 1.00 77.69 95 ARG A C 1
ATOM 765 O O . ARG A 1 95 ? 27.934 -2.426 -16.420 1.00 77.69 95 ARG A O 1
ATOM 772 N N . PHE A 1 96 ? 26.690 -0.630 -15.902 1.00 78.25 96 PHE A N 1
ATOM 773 C CA . PHE A 1 96 ? 25.738 -1.313 -15.023 1.00 78.25 96 PHE A CA 1
ATOM 774 C C . PHE A 1 96 ? 24.457 -1.717 -15.756 1.00 78.25 96 PHE A C 1
ATOM 776 O O . PHE A 1 96 ? 23.810 -2.675 -15.338 1.00 78.25 96 PHE A O 1
ATOM 783 N N . ALA A 1 97 ? 24.113 -1.041 -16.858 1.00 77.62 97 ALA A N 1
ATOM 784 C CA . ALA A 1 97 ? 22.933 -1.349 -17.663 1.00 77.62 97 ALA A CA 1
ATOM 785 C C . ALA A 1 97 ? 22.938 -2.807 -18.160 1.00 77.62 97 ALA A C 1
ATOM 787 O O . ALA A 1 97 ? 21.922 -3.493 -18.057 1.00 77.62 97 ALA A O 1
ATOM 788 N N . GLY A 1 98 ? 24.102 -3.324 -18.580 1.00 80.19 98 GLY A N 1
ATOM 789 C CA . GLY A 1 98 ? 24.249 -4.713 -19.035 1.00 80.19 98 GLY A CA 1
ATOM 790 C C . GLY A 1 98 ? 23.962 -5.784 -17.970 1.00 80.19 98 GLY A C 1
ATOM 791 O O . GLY A 1 98 ? 23.619 -6.906 -18.322 1.00 80.19 98 GLY A O 1
ATOM 792 N N . GLN A 1 99 ? 24.058 -5.446 -16.679 1.00 86.06 99 GLN A N 1
ATOM 793 C CA . GLN A 1 99 ? 23.789 -6.359 -15.555 1.00 86.06 99 GLN A CA 1
ATOM 794 C C . GLN A 1 99 ? 22.500 -6.006 -14.798 1.00 86.06 99 GLN A C 1
ATOM 796 O O . GLN A 1 99 ? 22.115 -6.710 -13.863 1.00 86.06 99 GLN A O 1
ATOM 801 N N . ALA A 1 100 ? 21.818 -4.920 -15.177 1.00 87.44 100 ALA A N 1
ATOM 802 C CA . ALA A 1 100 ? 20.679 -4.389 -14.435 1.00 87.44 100 ALA A CA 1
ATOM 803 C C . ALA A 1 100 ? 19.522 -5.394 -14.351 1.00 87.44 100 ALA A C 1
ATOM 805 O O . ALA A 1 100 ? 18.912 -5.534 -13.293 1.00 87.44 100 ALA A O 1
ATOM 806 N N . MET A 1 101 ? 19.256 -6.151 -15.421 1.00 87.38 101 MET A N 1
ATOM 807 C CA . MET A 1 101 ? 18.181 -7.148 -15.427 1.00 87.38 101 MET A CA 1
ATOM 808 C C . MET A 1 101 ? 18.461 -8.308 -14.457 1.00 87.38 101 MET A C 1
ATOM 810 O O . MET A 1 101 ? 17.591 -8.675 -13.666 1.00 87.38 101 MET A O 1
ATOM 814 N N . GLU A 1 102 ? 19.681 -8.853 -14.475 1.00 91.19 102 GLU A N 1
ATOM 815 C CA . GLU A 1 102 ? 20.107 -9.942 -13.585 1.00 91.19 102 GLU A CA 1
ATOM 816 C C . GLU A 1 102 ? 20.116 -9.489 -12.122 1.00 91.19 102 GLU A C 1
ATOM 818 O O . GLU A 1 102 ? 19.545 -10.153 -11.251 1.00 91.19 102 GLU A O 1
ATOM 823 N N . ALA A 1 103 ? 20.691 -8.311 -11.861 1.00 92.38 103 ALA A N 1
ATOM 824 C CA . ALA A 1 103 ? 20.701 -7.697 -10.539 1.00 92.38 103 ALA A CA 1
ATOM 825 C C . ALA A 1 103 ? 19.278 -7.401 -10.042 1.00 92.38 103 ALA A C 1
ATOM 827 O O . ALA A 1 103 ? 18.969 -7.635 -8.872 1.00 92.38 103 ALA A O 1
ATOM 828 N N . GLY A 1 104 ? 18.393 -6.930 -10.924 1.00 93.12 104 GLY A N 1
ATOM 829 C CA . GLY A 1 104 ? 16.988 -6.677 -10.622 1.00 93.12 104 GLY A CA 1
ATOM 830 C C . GLY A 1 104 ? 16.245 -7.950 -10.220 1.00 93.12 104 GLY A C 1
ATOM 831 O O . GLY A 1 104 ? 15.571 -7.966 -9.189 1.00 93.12 104 GLY A O 1
ATOM 832 N N . LEU A 1 105 ? 16.428 -9.044 -10.966 1.00 94.44 105 LEU A N 1
ATOM 833 C CA . LEU A 1 105 ? 15.814 -10.335 -10.649 1.00 94.44 105 LEU A CA 1
ATOM 834 C C . LEU A 1 105 ? 16.358 -10.921 -9.336 1.00 94.44 105 LEU A C 1
ATOM 836 O O . LEU A 1 105 ? 15.576 -11.347 -8.483 1.00 94.44 105 LEU A O 1
ATOM 840 N N . ALA A 1 106 ? 17.677 -10.882 -9.132 1.00 95.81 106 ALA A N 1
ATOM 841 C CA . ALA A 1 106 ? 18.303 -11.320 -7.885 1.00 95.81 106 ALA A CA 1
ATOM 842 C C . ALA A 1 106 ? 17.794 -10.508 -6.681 1.00 95.81 106 ALA A C 1
ATOM 844 O O . ALA A 1 106 ? 17.460 -11.074 -5.637 1.00 95.81 106 ALA A O 1
ATOM 845 N N . THR A 1 107 ? 17.650 -9.189 -6.845 1.00 95.62 107 THR A N 1
ATOM 846 C CA . THR A 1 107 ? 17.106 -8.295 -5.812 1.00 95.62 107 THR A CA 1
ATOM 847 C C . THR A 1 107 ? 15.632 -8.593 -5.532 1.00 95.62 107 THR A C 1
ATOM 849 O O . THR A 1 107 ? 15.228 -8.595 -4.370 1.00 95.62 107 THR A O 1
ATOM 852 N N . ALA A 1 108 ? 14.826 -8.911 -6.553 1.00 94.50 108 ALA A N 1
ATOM 853 C CA . ALA A 1 108 ? 13.426 -9.305 -6.372 1.00 94.50 108 ALA A CA 1
ATOM 854 C C . ALA A 1 108 ? 13.298 -10.606 -5.561 1.00 94.50 108 ALA A C 1
ATOM 856 O O . ALA A 1 108 ? 12.484 -10.686 -4.636 1.00 94.50 108 ALA A O 1
ATOM 857 N N . ILE A 1 109 ? 14.133 -11.604 -5.868 1.00 95.75 109 ILE A N 1
ATOM 858 C CA . ILE A 1 109 ? 14.190 -12.869 -5.123 1.00 95.75 109 ILE A CA 1
ATOM 859 C C . ILE A 1 109 ? 14.602 -12.601 -3.673 1.00 95.75 109 ILE A C 1
ATOM 861 O O . ILE A 1 109 ? 13.938 -13.070 -2.748 1.00 95.75 109 ILE A O 1
ATOM 865 N N . LEU A 1 110 ? 15.645 -11.794 -3.456 1.00 96.06 110 LEU A N 1
ATOM 866 C CA . LEU A 1 110 ? 16.083 -11.414 -2.114 1.00 96.06 110 LEU A CA 1
ATOM 867 C C . LEU A 1 110 ? 14.974 -10.692 -1.337 1.00 96.06 110 LEU A C 1
ATOM 869 O O . LEU A 1 110 ? 14.735 -11.013 -0.175 1.00 96.06 110 LEU A O 1
ATOM 873 N N . ALA A 1 111 ? 14.255 -9.764 -1.974 1.00 94.69 111 ALA A N 1
ATOM 874 C CA . ALA A 1 111 ? 13.139 -9.051 -1.358 1.00 94.69 111 ALA A CA 1
ATOM 875 C C . ALA A 1 111 ? 12.042 -10.006 -0.870 1.00 94.69 111 ALA A C 1
ATOM 877 O O . ALA A 1 111 ? 11.494 -9.816 0.223 1.00 94.69 111 ALA A O 1
ATOM 878 N N . PHE A 1 112 ? 11.745 -11.035 -1.669 1.00 93.25 112 PHE A N 1
ATOM 879 C CA . PHE A 1 112 ? 10.793 -12.084 -1.324 1.00 93.25 112 PHE A CA 1
ATOM 880 C C . PHE A 1 112 ? 11.297 -12.922 -0.146 1.00 93.25 112 PHE A C 1
ATOM 882 O O . PHE A 1 112 ? 10.571 -13.077 0.832 1.00 93.25 112 PHE A O 1
ATOM 889 N N . LEU A 1 113 ? 12.552 -13.381 -0.176 1.00 94.94 113 LEU A N 1
ATOM 890 C CA . LEU A 1 113 ? 13.156 -14.161 0.913 1.00 94.94 113 LEU A CA 1
ATOM 891 C C . LEU A 1 113 ? 13.180 -13.385 2.237 1.00 94.94 113 LEU A C 1
ATOM 893 O O . LEU A 1 113 ? 12.766 -13.913 3.270 1.00 94.94 113 LEU A O 1
ATOM 897 N N . VAL A 1 114 ? 13.575 -12.109 2.206 1.00 93.94 114 VAL A N 1
ATOM 898 C CA . VAL A 1 114 ? 13.570 -11.227 3.385 1.00 93.94 114 VAL A CA 1
ATOM 899 C C . VAL A 1 114 ? 12.166 -11.111 3.986 1.00 93.94 114 VAL A C 1
ATOM 901 O O . VAL A 1 114 ? 12.028 -11.079 5.208 1.00 93.94 114 VAL A O 1
ATOM 904 N N . ALA A 1 115 ? 11.109 -11.112 3.169 1.00 90.56 115 ALA A N 1
ATOM 905 C CA . ALA A 1 115 ? 9.739 -11.058 3.675 1.00 90.56 115 ALA A CA 1
ATOM 906 C C . ALA A 1 115 ? 9.353 -12.290 4.521 1.00 90.56 115 ALA A C 1
ATOM 908 O O . ALA A 1 115 ? 8.569 -12.140 5.462 1.00 90.56 115 ALA A O 1
ATOM 909 N N . PHE A 1 116 ? 9.916 -13.475 4.244 1.00 89.62 116 PHE A N 1
ATOM 910 C CA . PHE A 1 116 ? 9.701 -14.683 5.061 1.00 89.62 116 PHE A CA 1
ATOM 911 C C . PHE A 1 116 ? 10.495 -14.676 6.362 1.00 89.62 116 PHE A C 1
ATOM 913 O O . PHE A 1 116 ? 10.043 -15.253 7.350 1.00 89.62 116 PHE A O 1
ATOM 920 N N . LEU A 1 117 ? 11.652 -14.013 6.376 1.00 91.12 117 LEU A N 1
ATOM 921 C CA . LEU A 1 117 ? 12.482 -13.891 7.574 1.00 91.12 117 LEU A CA 1
ATOM 922 C C . LEU A 1 117 ? 11.885 -12.924 8.603 1.00 91.12 117 LEU A C 1
ATOM 924 O O . LEU A 1 117 ? 12.238 -12.989 9.778 1.00 91.12 117 LEU A O 1
ATOM 928 N N . ILE A 1 118 ? 10.971 -12.038 8.191 1.00 88.31 118 ILE A N 1
ATOM 929 C CA . ILE A 1 118 ? 10.308 -11.101 9.102 1.00 88.31 118 ILE A CA 1
ATOM 930 C C . ILE A 1 118 ? 9.281 -11.865 9.959 1.00 88.31 118 ILE A C 1
ATOM 932 O O . ILE A 1 118 ? 8.254 -12.321 9.436 1.00 88.31 118 ILE A O 1
ATOM 936 N N . PRO A 1 119 ? 9.501 -11.978 11.284 1.00 84.56 119 PRO A N 1
ATOM 937 C CA . PRO A 1 119 ? 8.633 -12.758 12.152 1.00 84.56 119 PRO A CA 1
ATOM 938 C C . PRO A 1 119 ? 7.230 -12.153 12.213 1.00 84.56 119 PRO A C 1
ATOM 940 O O . PRO A 1 119 ? 7.036 -10.934 12.167 1.00 84.56 119 PRO A O 1
ATOM 943 N N . LYS A 1 120 ? 6.216 -13.015 12.348 1.00 83.62 120 LYS A N 1
ATOM 944 C CA . LYS A 1 120 ? 4.853 -12.552 12.629 1.00 83.62 120 LYS A CA 1
ATOM 945 C C . LYS A 1 120 ? 4.814 -12.028 14.073 1.00 83.62 120 LYS A C 1
ATOM 947 O O . LYS A 1 120 ? 5.074 -12.808 14.986 1.00 83.62 120 LYS A O 1
ATOM 952 N N . PRO A 1 121 ? 4.495 -10.742 14.302 1.00 83.19 121 PRO A N 1
ATOM 953 C CA . PRO A 1 121 ? 4.437 -10.197 15.651 1.00 83.19 121 PRO A CA 1
ATOM 954 C C . PRO A 1 121 ? 3.329 -10.889 16.448 1.00 83.19 121 PRO A C 1
ATOM 956 O O . PRO A 1 121 ? 2.226 -11.097 15.937 1.00 83.19 121 PRO A O 1
ATOM 959 N N . ASN A 1 122 ? 3.616 -11.232 17.705 1.00 82.62 122 ASN A N 1
ATOM 960 C CA . ASN A 1 122 ? 2.602 -11.761 18.607 1.00 82.62 122 ASN A CA 1
ATOM 961 C C . ASN A 1 122 ? 1.684 -10.616 19.054 1.00 82.62 122 ASN A C 1
ATOM 963 O O . ASN A 1 122 ? 2.111 -9.707 19.758 1.00 82.62 122 ASN A O 1
ATOM 967 N N . ARG A 1 123 ? 0.427 -10.658 18.606 1.00 83.31 123 ARG A N 1
ATOM 968 C CA . ARG A 1 123 ? -0.597 -9.634 18.873 1.00 83.31 123 ARG A CA 1
ATOM 969 C C . ARG A 1 123 ? -1.712 -10.131 19.785 1.00 83.31 123 ARG A C 1
ATOM 971 O O . ARG A 1 123 ? -2.737 -9.473 19.896 1.00 83.31 123 ARG A O 1
ATOM 978 N N . LYS A 1 124 ? -1.544 -11.302 20.406 1.00 79.31 124 LYS A N 1
ATOM 979 C CA . LYS A 1 124 ? -2.591 -11.917 21.235 1.00 79.31 124 LYS A CA 1
ATOM 980 C C . LYS A 1 124 ? -2.914 -11.106 22.492 1.00 79.31 124 LYS A C 1
ATOM 982 O O . LYS A 1 124 ? -4.043 -11.163 22.953 1.00 79.31 124 LYS A O 1
ATOM 987 N N . SER A 1 125 ? -1.938 -10.366 23.018 1.00 80.19 125 SER A N 1
ATOM 988 C CA . SER A 1 125 ? -2.107 -9.489 24.181 1.00 80.19 125 SER A CA 1
ATOM 989 C C . SER A 1 125 ? -2.666 -8.109 23.835 1.00 80.19 125 SER A C 1
ATOM 991 O O . SER A 1 125 ? -2.952 -7.336 24.741 1.00 80.19 125 SER A O 1
ATOM 993 N N . LEU A 1 126 ? -2.790 -7.770 22.548 1.00 84.44 126 LEU A N 1
ATOM 994 C CA . LEU A 1 126 ? -3.350 -6.488 22.135 1.00 84.44 126 LEU A CA 1
ATOM 995 C C . LEU A 1 126 ? -4.874 -6.543 22.170 1.00 84.44 126 LEU A C 1
ATOM 997 O O . LEU A 1 126 ? -5.479 -7.594 21.942 1.00 84.44 126 LEU A O 1
ATOM 1001 N N . ARG A 1 127 ? -5.487 -5.377 22.373 1.00 85.06 127 ARG A N 1
ATOM 1002 C CA . ARG A 1 127 ? -6.926 -5.202 22.203 1.00 85.06 127 ARG A CA 1
ATOM 1003 C C . ARG A 1 127 ? -7.349 -5.602 20.784 1.00 85.06 127 ARG A C 1
ATOM 1005 O O . ARG A 1 127 ? -6.596 -5.460 19.815 1.00 85.06 127 ARG A O 1
ATOM 1012 N N . ASP A 1 128 ? -8.573 -6.096 20.664 1.00 87.81 128 ASP A N 1
ATOM 1013 C CA . ASP A 1 128 ? -9.113 -6.653 19.427 1.00 87.81 128 ASP A CA 1
ATOM 1014 C C . ASP A 1 128 ? -9.070 -5.668 18.251 1.00 87.81 128 ASP A C 1
ATOM 1016 O O . ASP A 1 128 ? -8.630 -6.034 17.157 1.00 87.81 128 ASP A O 1
ATOM 1020 N N . GLU A 1 129 ? -9.434 -4.403 18.473 1.00 89.25 129 GLU A N 1
ATOM 1021 C CA . GLU A 1 129 ? -9.393 -3.364 17.441 1.00 89.25 129 GLU A CA 1
ATOM 1022 C C . GLU A 1 129 ? -7.962 -3.085 16.956 1.00 89.25 129 GLU A C 1
ATOM 1024 O O . GLU A 1 129 ? -7.741 -2.930 15.753 1.00 89.25 129 GLU A O 1
ATOM 1029 N N . ASP A 1 130 ? -6.980 -3.080 17.863 1.00 90.88 130 ASP A N 1
ATOM 1030 C CA . ASP A 1 130 ? -5.569 -2.847 17.526 1.00 90.88 130 ASP A CA 1
ATOM 1031 C C . ASP A 1 130 ? -4.982 -4.019 16.742 1.00 90.88 130 ASP A C 1
ATOM 1033 O O . ASP A 1 130 ? -4.262 -3.827 15.758 1.00 90.88 130 ASP A O 1
ATOM 1037 N N . ARG A 1 131 ? -5.344 -5.246 17.123 1.00 90.19 131 ARG A N 1
ATOM 1038 C CA . ARG A 1 131 ? -4.981 -6.461 16.388 1.00 90.19 131 ARG A CA 1
ATOM 1039 C C . ARG A 1 131 ? -5.516 -6.419 14.957 1.00 90.19 131 ARG A C 1
ATOM 1041 O O . ARG A 1 131 ? -4.750 -6.613 14.012 1.00 90.19 131 ARG A O 1
ATOM 1048 N N . VAL A 1 132 ? -6.803 -6.111 14.788 1.00 91.00 132 VAL A N 1
ATOM 1049 C CA . VAL A 1 132 ? -7.446 -5.995 13.469 1.00 91.00 132 VAL A CA 1
ATOM 1050 C C . VAL A 1 132 ? -6.818 -4.867 12.643 1.00 91.00 132 VAL A C 1
ATOM 1052 O O . VAL A 1 132 ? -6.548 -5.052 11.454 1.00 91.00 132 VAL A O 1
ATOM 1055 N N . TRP A 1 133 ? -6.549 -3.717 13.262 1.00 92.94 133 TRP A N 1
ATOM 1056 C CA . TRP A 1 133 ? -5.906 -2.570 12.622 1.00 92.94 133 TRP A CA 1
ATOM 1057 C C . TRP A 1 133 ? -4.508 -2.900 12.089 1.00 92.94 133 TRP A C 1
ATOM 1059 O O . TRP A 1 133 ? -4.205 -2.656 10.916 1.00 92.94 133 TRP A O 1
ATOM 1069 N N . LEU A 1 134 ? -3.655 -3.484 12.930 1.00 92.19 134 LEU A N 1
ATOM 1070 C CA . LEU A 1 134 ? -2.284 -3.803 12.551 1.00 92.19 134 LEU A CA 1
ATOM 1071 C C . LEU A 1 134 ? -2.225 -4.910 11.490 1.00 92.19 134 LEU A C 1
ATOM 1073 O O . LEU A 1 134 ? -1.381 -4.857 10.593 1.00 92.19 134 LEU A O 1
ATOM 1077 N N . ASP A 1 135 ? -3.125 -5.892 11.557 1.00 90.81 135 ASP A N 1
ATOM 1078 C CA . ASP A 1 135 ? -3.241 -6.933 10.533 1.00 90.81 135 ASP A CA 1
ATOM 1079 C C . ASP A 1 135 ? -3.715 -6.369 9.194 1.00 90.81 135 ASP A C 1
ATOM 1081 O O . ASP A 1 135 ? -3.207 -6.764 8.144 1.00 90.81 135 ASP A O 1
ATOM 1085 N N . TYR A 1 136 ? -4.657 -5.423 9.216 1.00 91.06 136 TYR A N 1
ATOM 1086 C CA . TYR A 1 136 ? -5.111 -4.737 8.010 1.00 91.06 136 TYR A CA 1
ATOM 1087 C C . TYR A 1 136 ? -3.955 -3.987 7.346 1.00 91.06 136 TYR A C 1
ATOM 1089 O O . TYR A 1 136 ? -3.692 -4.165 6.155 1.00 91.06 136 TYR A O 1
ATOM 1097 N N . ARG A 1 137 ? -3.221 -3.191 8.129 1.00 91.62 137 ARG A N 1
ATOM 1098 C CA . ARG A 1 137 ? -2.078 -2.410 7.646 1.00 91.62 137 ARG A CA 1
ATOM 1099 C C . ARG A 1 137 ? -1.004 -3.289 7.015 1.00 91.62 137 ARG A C 1
ATOM 1101 O O . ARG A 1 137 ? -0.477 -2.946 5.960 1.00 91.62 137 ARG A O 1
ATOM 1108 N N . ASP A 1 138 ? -0.677 -4.408 7.651 1.00 90.19 138 ASP A N 1
ATOM 1109 C CA . ASP A 1 138 ? 0.383 -5.288 7.163 1.00 90.19 138 ASP A CA 1
ATOM 1110 C C . ASP A 1 138 ? -0.049 -6.120 5.945 1.00 90.19 138 ASP A C 1
ATOM 1112 O O . ASP A 1 138 ? 0.808 -6.525 5.164 1.00 90.19 138 ASP A O 1
ATOM 1116 N N . MET A 1 139 ? -1.351 -6.372 5.765 1.00 88.69 139 MET A N 1
ATOM 1117 C CA . MET A 1 139 ? -1.860 -7.170 4.645 1.00 88.69 139 MET A CA 1
ATOM 1118 C C . MET A 1 139 ? -2.165 -6.335 3.394 1.00 88.69 139 MET A C 1
ATOM 1120 O O . MET A 1 139 ? -1.909 -6.791 2.283 1.00 88.69 139 MET A O 1
ATOM 1124 N N . PHE A 1 140 ? -2.711 -5.125 3.557 1.00 86.44 140 PHE A N 1
ATOM 1125 C CA . PHE A 1 140 ? -3.096 -4.259 2.431 1.00 86.44 140 PHE A CA 1
ATOM 1126 C C . PHE A 1 140 ? -2.057 -3.175 2.109 1.00 86.44 140 PHE A C 1
ATOM 1128 O O . PHE A 1 140 ? -2.060 -2.620 1.007 1.00 86.44 140 PHE A O 1
ATOM 1135 N N . GLY A 1 141 ? -1.143 -2.897 3.039 1.00 90.38 141 GLY A N 1
ATOM 1136 C CA . GLY A 1 141 ? -0.104 -1.885 2.898 1.00 90.38 141 GLY A CA 1
ATOM 1137 C C . GLY A 1 141 ? -0.472 -0.545 3.531 1.00 90.38 141 GLY A C 1
ATOM 1138 O O . GLY A 1 141 ? -1.614 -0.266 3.918 1.00 90.38 141 GLY A O 1
ATOM 1139 N N . GLY A 1 142 ? 0.540 0.304 3.674 1.00 90.25 142 GLY A N 1
ATOM 1140 C CA . GLY A 1 142 ? 0.419 1.516 4.467 1.00 90.25 142 GLY A CA 1
ATOM 1141 C C . GLY A 1 142 ? -0.347 2.648 3.787 1.00 90.25 142 GLY A C 1
ATOM 1142 O O . GLY A 1 142 ? -0.990 3.424 4.486 1.00 90.25 142 GLY A O 1
ATOM 1143 N N . MET A 1 143 ? -0.395 2.723 2.454 1.00 89.00 143 MET A N 1
ATOM 1144 C CA . MET A 1 143 ? -1.192 3.769 1.789 1.00 89.00 143 MET A CA 1
ATOM 1145 C C . MET A 1 143 ? -2.688 3.588 2.073 1.00 89.00 143 MET A C 1
ATOM 1147 O O . MET A 1 143 ? -3.410 4.550 2.340 1.00 89.00 143 MET A O 1
ATOM 1151 N N . TRP A 1 144 ? -3.158 2.340 2.081 1.00 88.75 144 TRP A N 1
ATOM 1152 C CA . TRP A 1 144 ? -4.533 2.013 2.454 1.00 88.75 144 TRP A CA 1
ATOM 1153 C C . TRP A 1 144 ? -4.799 2.210 3.941 1.00 88.75 144 TRP A C 1
ATOM 1155 O O . TRP A 1 144 ? -5.860 2.717 4.309 1.00 88.75 144 TRP A O 1
ATOM 1165 N N . ALA A 1 145 ? -3.842 1.848 4.795 1.00 91.81 145 ALA A N 1
ATOM 1166 C CA . ALA A 1 145 ? -3.943 2.107 6.223 1.00 91.81 145 ALA A CA 1
ATOM 1167 C C . ALA A 1 145 ? -4.046 3.612 6.510 1.00 91.81 145 ALA A C 1
ATOM 1169 O O . ALA A 1 145 ? -4.933 4.028 7.250 1.00 91.81 145 ALA A O 1
ATOM 1170 N N . LEU A 1 146 ? -3.223 4.447 5.868 1.00 91.94 146 LEU A N 1
ATOM 1171 C CA . LEU A 1 146 ? -3.235 5.897 6.057 1.00 91.94 146 LEU A CA 1
ATOM 1172 C C . LEU A 1 146 ? -4.627 6.496 5.807 1.00 91.94 146 LEU A C 1
ATOM 1174 O O . LEU A 1 146 ? -5.132 7.220 6.662 1.00 91.94 146 LEU A O 1
ATOM 1178 N N . ARG A 1 147 ? -5.298 6.086 4.722 1.00 89.31 147 ARG A N 1
ATOM 1179 C CA . ARG A 1 147 ? -6.674 6.519 4.411 1.00 89.31 147 ARG A CA 1
ATOM 1180 C C . ARG A 1 147 ? -7.685 6.147 5.494 1.00 89.31 147 ARG A C 1
ATOM 1182 O O . ARG A 1 147 ? -8.585 6.930 5.800 1.00 89.31 147 ARG A O 1
ATOM 1189 N N . ILE A 1 148 ? -7.574 4.946 6.064 1.00 89.81 148 ILE A N 1
ATOM 1190 C CA . ILE A 1 148 ? -8.455 4.517 7.160 1.00 89.81 148 ILE A CA 1
ATOM 1191 C C . ILE A 1 148 ? -8.154 5.312 8.431 1.00 89.81 148 ILE A C 1
ATOM 1193 O O . ILE A 1 148 ? -9.088 5.798 9.070 1.00 89.81 148 ILE A O 1
ATOM 1197 N N . LYS A 1 149 ? -6.870 5.490 8.762 1.00 92.62 149 LYS A N 1
ATOM 1198 C CA . LYS A 1 149 ? -6.413 6.277 9.914 1.00 92.62 149 LYS A CA 1
ATOM 1199 C C . LYS A 1 149 ? -6.963 7.699 9.866 1.00 92.62 149 LYS A C 1
ATOM 1201 O O . LYS A 1 149 ? -7.553 8.156 10.839 1.00 92.62 149 LYS A O 1
ATOM 1206 N N . GLU A 1 150 ? -6.810 8.370 8.727 1.00 92.62 150 GLU A N 1
ATOM 1207 C CA . GLU A 1 150 ? -7.329 9.722 8.502 1.00 92.62 150 GLU A CA 1
ATOM 1208 C C . GLU A 1 150 ? -8.844 9.767 8.683 1.00 92.62 150 GLU A C 1
ATOM 1210 O O . GLU A 1 150 ? -9.338 10.542 9.493 1.00 92.62 150 GLU A O 1
ATOM 1215 N N . ARG A 1 151 ? -9.588 8.872 8.023 1.00 90.06 151 ARG A N 1
ATOM 1216 C CA . ARG A 1 151 ? -11.053 8.835 8.124 1.00 90.06 151 ARG A CA 1
ATOM 1217 C C . ARG A 1 151 ? -11.548 8.594 9.554 1.00 90.06 151 ARG A C 1
ATOM 1219 O O . ARG A 1 151 ? -12.554 9.187 9.953 1.00 90.06 151 ARG A O 1
ATOM 1226 N N . ILE A 1 152 ? -10.879 7.726 10.313 1.00 90.00 152 ILE A N 1
ATOM 1227 C CA . ILE A 1 152 ? -11.204 7.483 11.724 1.00 90.00 152 ILE A CA 1
ATOM 1228 C C . ILE A 1 152 ? -10.919 8.733 12.553 1.00 90.00 152 ILE A C 1
ATOM 1230 O O . ILE A 1 152 ? -11.805 9.176 13.277 1.00 90.00 152 ILE A O 1
ATOM 1234 N N . ASN A 1 153 ? -9.742 9.340 12.400 1.00 92.38 153 ASN A N 1
ATOM 1235 C CA . ASN A 1 153 ? -9.359 10.519 13.177 1.00 92.38 153 ASN A CA 1
ATOM 1236 C C . ASN A 1 153 ? -10.225 11.741 12.849 1.00 92.38 153 ASN A C 1
ATOM 1238 O O . ASN A 1 153 ? -10.622 12.448 13.766 1.00 92.38 153 ASN A O 1
ATOM 1242 N N . THR A 1 154 ? -10.609 11.950 11.586 1.00 91.56 154 THR A N 1
ATOM 1243 C CA . THR A 1 154 ? -11.578 12.994 11.212 1.00 91.56 154 THR A CA 1
ATOM 1244 C C . THR A 1 154 ? -12.926 12.778 11.897 1.00 91.56 154 THR A C 1
ATOM 1246 O O . THR A 1 154 ? -13.516 13.729 12.399 1.00 91.56 154 THR A O 1
ATOM 1249 N N . SER A 1 155 ? -13.403 11.530 11.958 1.00 88.75 155 SER A N 1
ATOM 1250 C CA . SER A 1 155 ? -14.656 11.208 12.657 1.00 88.75 155 SER A CA 1
ATOM 1251 C C . SER A 1 155 ? -14.517 11.449 14.163 1.00 88.75 155 SER A C 1
ATOM 1253 O O . SER A 1 155 ? -15.401 12.036 14.775 1.00 88.75 155 SER A O 1
ATOM 1255 N N . ALA A 1 156 ? -13.382 11.059 14.745 1.00 88.75 156 ALA A N 1
ATOM 1256 C CA . ALA A 1 156 ? -13.101 11.253 16.161 1.00 88.75 156 ALA A CA 1
ATOM 1257 C C . ALA A 1 156 ? -13.033 12.738 16.550 1.00 88.75 156 ALA A C 1
ATOM 1259 O O . ALA A 1 156 ? -13.534 13.102 17.606 1.00 88.75 156 ALA A O 1
ATOM 1260 N N . THR A 1 157 ? -12.491 13.606 15.692 1.00 90.12 157 THR A N 1
ATOM 1261 C CA . THR A 1 157 ? -12.540 15.062 15.901 1.00 90.12 157 THR A CA 1
ATOM 1262 C C . THR A 1 157 ? -13.962 15.610 15.759 1.00 90.12 157 THR A C 1
ATOM 1264 O O . THR A 1 157 ? -14.378 16.435 16.561 1.00 90.12 157 THR A O 1
ATOM 1267 N N . MET A 1 158 ? -14.730 15.151 14.765 1.00 88.06 158 MET A N 1
ATOM 1268 C CA . MET A 1 158 ? -16.090 15.650 14.511 1.00 88.06 158 MET A CA 1
ATOM 1269 C C . MET A 1 158 ? -17.080 15.304 15.633 1.00 88.06 158 MET A C 1
ATOM 1271 O O . MET A 1 158 ? -17.989 16.083 15.907 1.00 88.06 158 MET A O 1
ATOM 1275 N N . TYR A 1 159 ? -16.915 14.141 16.264 1.00 85.56 159 TYR A N 1
ATOM 1276 C CA . TYR A 1 159 ? -17.769 13.669 17.357 1.00 85.56 159 TYR A CA 1
ATOM 1277 C C . TYR A 1 159 ? -17.150 13.861 18.750 1.00 85.56 159 TYR A C 1
ATOM 1279 O O . TYR A 1 159 ? -17.672 13.299 19.711 1.00 85.56 159 TYR A O 1
ATOM 1287 N N . ASP A 1 160 ? -16.050 14.615 18.840 1.00 85.75 160 ASP A N 1
ATOM 1288 C CA . ASP A 1 160 ? -15.323 14.910 20.080 1.00 85.75 160 ASP A CA 1
ATOM 1289 C C . ASP A 1 160 ? -14.991 13.657 20.913 1.00 85.75 160 ASP A C 1
ATOM 1291 O O . ASP A 1 160 ? -15.229 13.562 22.116 1.00 85.75 160 ASP A O 1
ATOM 1295 N N . TRP A 1 161 ? -14.484 12.621 20.243 1.00 86.31 161 TRP A N 1
ATOM 1296 C CA . TRP A 1 161 ? -14.010 11.420 20.923 1.00 86.31 161 TRP A CA 1
ATOM 1297 C C . TRP A 1 161 ? -12.602 11.641 21.458 1.00 86.31 161 TRP A C 1
ATOM 1299 O O . TRP A 1 161 ? -11.708 12.044 20.708 1.00 86.31 161 TRP A O 1
ATOM 1309 N N . ASP A 1 162 ? -12.379 11.232 22.705 1.00 87.25 162 ASP A N 1
ATOM 1310 C CA . ASP A 1 162 ? -11.064 11.188 23.356 1.00 87.25 162 ASP A CA 1
ATOM 1311 C C . ASP A 1 162 ? -10.215 9.982 22.890 1.00 87.25 162 ASP A C 1
ATOM 1313 O O . ASP A 1 162 ? -9.621 9.227 23.655 1.00 87.25 162 ASP A O 1
ATOM 1317 N N . LEU A 1 163 ? -10.241 9.716 21.584 1.00 88.88 163 LEU A N 1
ATOM 1318 C CA . LEU A 1 163 ? -9.622 8.555 20.955 1.00 88.88 163 LEU A CA 1
ATOM 1319 C C . LEU A 1 163 ? -8.972 8.981 19.644 1.00 88.88 163 LEU A C 1
ATOM 1321 O O . LEU A 1 163 ? -9.590 9.662 18.819 1.00 88.88 163 LEU A O 1
ATOM 1325 N N . ARG A 1 164 ? -7.741 8.539 19.401 1.00 91.88 164 ARG A N 1
ATOM 1326 C CA . ARG A 1 164 ? -7.022 8.750 18.141 1.00 91.88 164 ARG A CA 1
ATOM 1327 C C . ARG A 1 164 ? -6.397 7.444 17.677 1.00 91.88 164 ARG A C 1
ATOM 1329 O O . ARG A 1 164 ? -5.802 6.708 18.455 1.00 91.88 164 ARG A O 1
ATOM 1336 N N . LEU A 1 165 ? -6.513 7.153 16.387 1.00 93.44 165 LEU A N 1
ATOM 1337 C CA . LEU A 1 165 ? -5.833 6.028 15.763 1.00 93.44 165 LEU A CA 1
ATOM 1338 C C . LEU A 1 165 ? -4.448 6.465 15.282 1.00 93.44 165 LEU A C 1
ATOM 1340 O O . LEU A 1 165 ? -4.305 7.357 14.438 1.00 93.44 165 LEU A O 1
ATOM 1344 N N . THR A 1 166 ? -3.416 5.810 15.803 1.00 93.75 166 THR A N 1
ATOM 1345 C CA . THR A 1 166 ? -2.020 5.996 15.394 1.00 93.75 166 THR A CA 1
ATOM 1346 C C . THR A 1 166 ? -1.564 4.866 14.478 1.00 93.75 166 THR A C 1
ATOM 1348 O O . THR A 1 166 ? -2.290 3.912 14.196 1.00 93.75 166 THR A O 1
ATOM 1351 N N . TRP A 1 167 ? -0.307 4.928 14.029 1.00 91.88 167 TRP A N 1
ATOM 1352 C CA . TRP A 1 167 ? 0.279 3.824 13.272 1.00 91.88 167 TRP A CA 1
ATOM 1353 C C . TRP A 1 167 ? 0.356 2.520 14.069 1.00 91.88 167 TRP A C 1
ATOM 1355 O O . TRP A 1 167 ? 0.322 1.451 13.467 1.00 91.88 167 TRP A O 1
ATOM 1365 N N . ARG A 1 168 ? 0.470 2.595 15.401 1.00 89.44 168 ARG A N 1
ATOM 1366 C CA . ARG A 1 168 ? 0.665 1.435 16.284 1.00 89.44 168 ARG A CA 1
ATOM 1367 C C . ARG A 1 168 ? -0.631 0.910 16.906 1.00 89.44 168 ARG A C 1
ATOM 1369 O O . ARG A 1 168 ? -0.621 -0.207 17.405 1.00 89.44 168 ARG A O 1
ATOM 1376 N N . GLY A 1 169 ? -1.713 1.680 16.841 1.00 91.38 169 GLY A N 1
ATOM 1377 C CA . GLY A 1 169 ? -2.984 1.359 17.487 1.00 91.38 169 GLY A CA 1
ATOM 1378 C C . GLY A 1 169 ? -3.701 2.610 17.980 1.00 91.38 169 GLY A C 1
ATOM 1379 O O . GLY A 1 169 ? -3.259 3.734 17.713 1.00 91.38 169 GLY A O 1
ATOM 1380 N N . PHE A 1 170 ? -4.811 2.420 18.677 1.00 91.31 170 PHE A N 1
ATOM 1381 C CA . PHE A 1 170 ? -5.570 3.489 19.305 1.00 91.31 170 PHE A CA 1
ATOM 1382 C C . PHE A 1 170 ? -4.867 4.006 20.570 1.00 91.31 170 PHE A C 1
ATOM 1384 O O . PHE A 1 170 ? -4.321 3.238 21.363 1.00 91.31 170 PHE A O 1
ATOM 1391 N N . VAL A 1 171 ? -4.922 5.319 20.759 1.00 92.00 171 VAL A N 1
ATOM 1392 C CA . VAL A 1 171 ? -4.436 6.073 21.926 1.00 92.00 171 VAL A CA 1
ATOM 1393 C C . VAL A 1 171 ? -5.503 7.095 22.334 1.00 92.00 171 VAL A C 1
ATOM 1395 O O . VAL A 1 171 ? -6.455 7.318 21.579 1.00 92.00 171 VAL A O 1
ATOM 1398 N N . THR A 1 172 ? -5.374 7.701 23.511 1.00 89.62 172 THR A N 1
ATOM 1399 C CA . THR A 1 172 ? -6.221 8.835 23.937 1.00 89.62 172 THR A CA 1
ATOM 1400 C C . THR A 1 172 ? -5.917 10.093 23.114 1.00 89.62 172 THR A C 1
ATOM 1402 O O . THR A 1 172 ? -4.921 10.124 22.381 1.00 89.62 172 THR A O 1
ATOM 1405 N N . ALA A 1 173 ? -6.738 11.147 23.191 1.00 86.12 173 ALA A N 1
ATOM 1406 C CA . ALA A 1 173 ? -6.425 12.393 22.479 1.00 86.12 173 ALA A CA 1
ATOM 1407 C C . ALA A 1 173 ? -5.103 13.023 22.956 1.00 86.12 173 ALA A C 1
ATOM 1409 O O . ALA A 1 173 ? -4.371 13.583 22.137 1.00 86.12 173 ALA A O 1
ATOM 1410 N N . ASP A 1 174 ? -4.757 12.820 24.229 1.00 85.94 174 ASP A N 1
ATOM 1411 C CA . ASP A 1 174 ? -3.505 13.271 24.850 1.00 85.94 174 ASP A CA 1
ATOM 1412 C C . ASP A 1 174 ? -2.281 12.423 24.448 1.00 85.94 174 ASP A C 1
ATOM 1414 O O . ASP A 1 174 ? -1.147 12.719 24.826 1.00 85.94 174 ASP A O 1
ATOM 1418 N N . GLY A 1 175 ? -2.485 11.350 23.675 1.00 83.81 175 GLY A N 1
ATOM 1419 C CA . GLY A 1 175 ? -1.424 10.459 23.202 1.00 83.81 175 GLY A CA 1
ATOM 1420 C C . GLY A 1 175 ? -0.980 9.402 24.216 1.00 83.81 175 GLY A C 1
ATOM 1421 O O . GLY A 1 175 ? -0.055 8.636 23.927 1.00 83.81 175 GLY A O 1
ATOM 1422 N N . SER A 1 176 ? -1.638 9.315 25.375 1.00 86.00 176 SER A N 1
ATOM 1423 C CA . SER A 1 176 ? -1.418 8.237 26.338 1.00 86.00 176 SER A CA 1
ATOM 1424 C C . SER A 1 176 ? -2.001 6.914 25.830 1.00 86.00 176 SER A C 1
ATOM 1426 O O . SER A 1 176 ? -2.917 6.869 25.001 1.00 86.00 176 SER A O 1
ATOM 1428 N N . GLN A 1 177 ? -1.430 5.799 26.291 1.00 83.38 177 GLN A N 1
ATOM 1429 C CA . GLN A 1 177 ? -1.982 4.488 25.966 1.00 83.38 177 GLN A CA 1
ATOM 1430 C C . GLN A 1 177 ? -3.384 4.371 26.558 1.00 83.38 177 GLN A C 1
ATOM 1432 O O . GLN A 1 177 ? -3.620 4.758 27.702 1.00 83.38 177 GLN A O 1
ATOM 1437 N N . LEU A 1 178 ? -4.312 3.842 25.763 1.00 83.00 178 LEU A N 1
ATOM 1438 C CA . LEU A 1 178 ? -5.653 3.567 26.255 1.00 83.00 178 LEU A CA 1
ATOM 1439 C C . LEU A 1 178 ? -5.579 2.521 27.371 1.00 83.00 178 LEU A C 1
ATOM 1441 O O . LEU A 1 178 ? -4.891 1.517 27.181 1.00 83.00 178 LEU A O 1
ATOM 1445 N N . PRO A 1 179 ? -6.300 2.715 28.488 1.00 78.25 179 PRO A N 1
ATOM 1446 C CA . PRO A 1 179 ? -6.415 1.686 29.508 1.00 78.25 179 PRO A CA 1
ATOM 1447 C C . PRO A 1 179 ? -7.046 0.416 28.921 1.00 78.25 179 PRO A C 1
ATOM 1449 O O . PRO A 1 179 ? -7.858 0.482 27.991 1.00 78.25 179 PRO A O 1
ATOM 1452 N N . ASP A 1 180 ? -6.689 -0.738 29.490 1.00 71.31 180 ASP A N 1
ATOM 1453 C CA . ASP A 1 180 ? -7.193 -2.049 29.054 1.00 71.31 180 ASP A CA 1
ATOM 1454 C C . ASP A 1 180 ? -8.722 -2.148 29.150 1.00 71.31 180 ASP A C 1
ATOM 1456 O O . ASP A 1 180 ? -9.354 -2.857 28.368 1.00 71.31 180 ASP A O 1
ATOM 1460 N N . GLN A 1 181 ? -9.320 -1.401 30.082 1.00 73.69 181 GLN A N 1
ATOM 1461 C CA . GLN A 1 181 ? -10.763 -1.275 30.244 1.00 73.69 181 GLN A CA 1
ATOM 1462 C C . GLN A 1 181 ? -11.191 0.163 29.962 1.00 73.69 181 GLN A C 1
ATOM 1464 O O . GLN A 1 181 ? -10.848 1.096 30.690 1.00 73.69 181 GLN A O 1
ATOM 1469 N N . LEU A 1 182 ? -11.960 0.332 28.891 1.00 78.06 182 LEU A N 1
ATOM 1470 C CA . LEU A 1 182 ? -12.618 1.587 28.559 1.00 78.06 182 LEU A CA 1
ATOM 1471 C C . LEU A 1 182 ? -14.007 1.640 29.202 1.00 78.06 182 LEU A C 1
ATOM 1473 O O . LEU A 1 182 ? -14.638 0.603 29.404 1.00 78.06 182 LEU A O 1
ATOM 1477 N N . PRO A 1 183 ? -14.549 2.840 29.470 1.00 80.56 183 PRO A N 1
ATOM 1478 C CA . PRO A 1 183 ? -15.957 2.971 29.808 1.00 80.56 183 PRO A CA 1
ATOM 1479 C C . PRO A 1 183 ? -16.818 2.308 28.725 1.00 80.56 183 PRO A C 1
ATOM 1481 O O . PRO A 1 183 ? -16.664 2.617 27.540 1.00 80.56 183 PRO A O 1
ATOM 1484 N N . ALA A 1 184 ? -17.765 1.451 29.121 1.00 78.50 184 ALA A N 1
ATOM 1485 C CA . ALA A 1 184 ? -18.557 0.617 28.204 1.00 78.50 184 ALA A CA 1
ATOM 1486 C C . ALA A 1 184 ? -19.232 1.405 27.061 1.00 78.50 184 ALA A C 1
ATOM 1488 O O . ALA A 1 184 ? -19.410 0.907 25.948 1.00 78.50 184 ALA A O 1
ATOM 1489 N N . LYS A 1 185 ? -19.592 2.671 27.312 1.00 80.38 185 LYS A N 1
ATOM 1490 C CA . LYS A 1 185 ? -20.133 3.583 26.293 1.00 80.38 185 LYS A CA 1
ATOM 1491 C C . LYS A 1 185 ? -19.111 3.887 25.191 1.00 80.38 185 LYS A C 1
ATOM 1493 O O . LYS A 1 185 ? -19.459 3.829 24.015 1.00 80.38 185 LYS A O 1
ATOM 1498 N N . ILE A 1 186 ? -17.874 4.207 25.567 1.00 78.00 186 ILE A N 1
ATOM 1499 C CA . ILE A 1 186 ? -16.788 4.566 24.646 1.00 78.00 186 ILE A CA 1
ATOM 1500 C C . ILE A 1 186 ? -16.323 3.327 23.881 1.00 78.00 186 ILE A C 1
ATOM 1502 O O . ILE A 1 186 ? -16.185 3.382 22.662 1.00 78.00 186 ILE A O 1
ATOM 1506 N N . GLU A 1 187 ? -16.180 2.195 24.571 1.00 81.94 187 GLU A N 1
ATOM 1507 C CA . GLU A 1 187 ? -15.830 0.911 23.957 1.00 81.94 187 GLU A CA 1
ATOM 1508 C C . GLU A 1 187 ? -16.841 0.511 22.874 1.00 81.94 187 GLU A C 1
ATOM 1510 O O . GLU A 1 187 ? -16.469 0.216 21.739 1.00 81.94 187 GLU A O 1
ATOM 1515 N N . LYS A 1 188 ? -18.143 0.605 23.171 1.00 83.00 188 LYS A N 1
ATOM 1516 C CA . LYS A 1 188 ? -19.205 0.290 22.207 1.00 83.00 188 LYS A CA 1
ATOM 1517 C C . LYS A 1 188 ? -19.204 1.228 20.997 1.00 83.00 188 LYS A C 1
ATOM 1519 O O . LYS A 1 188 ? -19.474 0.780 19.880 1.00 83.00 188 LYS A O 1
ATOM 1524 N N . ILE A 1 189 ? -18.927 2.520 21.196 1.00 80.94 189 ILE A N 1
ATOM 1525 C CA . ILE A 1 189 ? -18.819 3.501 20.102 1.00 80.94 189 ILE A CA 1
ATOM 1526 C C . ILE A 1 189 ? -17.615 3.171 19.219 1.00 80.94 189 ILE A C 1
ATOM 1528 O O . ILE A 1 189 ? -17.771 3.064 18.000 1.00 80.94 189 ILE A O 1
ATOM 1532 N N . LEU A 1 190 ? -16.449 2.952 19.833 1.00 83.38 190 LEU A N 1
ATOM 1533 C CA . LEU A 1 190 ? -15.214 2.581 19.150 1.00 83.38 190 LEU A CA 1
ATOM 1534 C C . LEU A 1 190 ? -15.420 1.315 18.318 1.00 83.38 190 LEU A C 1
ATOM 1536 O O . LEU A 1 190 ? -15.209 1.344 17.106 1.00 83.38 190 LEU A O 1
ATOM 1540 N N . HIS A 1 191 ? -15.911 0.247 18.948 1.00 86.62 191 HIS A N 1
ATOM 1541 C CA . HIS A 1 191 ? -16.176 -1.037 18.313 1.00 86.62 191 HIS A CA 1
ATOM 1542 C C . HIS A 1 191 ? -17.113 -0.867 17.107 1.00 86.62 191 HIS A C 1
ATOM 1544 O O . HIS A 1 191 ? -16.753 -1.162 15.964 1.00 86.62 191 HIS A O 1
ATOM 1550 N N . ASN A 1 192 ? -18.305 -0.303 17.319 1.00 86.31 192 ASN A N 1
ATOM 1551 C CA . ASN A 1 192 ? -19.298 -0.171 16.253 1.00 86.31 192 ASN A CA 1
ATOM 1552 C C . ASN A 1 192 ? -18.804 0.699 15.095 1.00 86.31 192 ASN A C 1
ATOM 1554 O O . ASN A 1 192 ? -18.997 0.334 13.931 1.00 86.31 192 ASN A O 1
ATOM 1558 N N . HIS A 1 193 ? -18.162 1.831 15.387 1.00 86.12 193 HIS A N 1
ATOM 1559 C CA . HIS A 1 193 ? -17.705 2.741 14.346 1.00 86.12 193 HIS A CA 1
ATOM 1560 C C . HIS A 1 193 ? -16.503 2.180 13.581 1.00 86.12 193 HIS A C 1
ATOM 1562 O O . HIS A 1 193 ? -16.498 2.198 12.346 1.00 86.12 193 HIS A O 1
ATOM 1568 N N . PHE A 1 194 ? -15.515 1.628 14.291 1.00 88.12 194 PHE A N 1
ATOM 1569 C CA . PHE A 1 194 ? -14.344 1.002 13.686 1.00 88.12 194 PHE A CA 1
ATOM 1570 C C . PHE A 1 194 ? -14.758 -0.132 12.750 1.00 88.12 194 PHE A C 1
ATOM 1572 O O . PHE A 1 194 ? -14.440 -0.092 11.560 1.00 88.12 194 PHE A O 1
ATOM 1579 N N . TYR A 1 195 ? -15.555 -1.093 13.226 1.00 88.00 195 TYR A N 1
ATOM 1580 C CA . TYR A 1 195 ? -15.973 -2.217 12.387 1.00 88.00 195 TYR A CA 1
ATOM 1581 C C . TYR A 1 195 ? -16.936 -1.804 11.273 1.00 88.00 195 TYR A C 1
ATOM 1583 O O . TYR A 1 195 ? -16.877 -2.372 10.181 1.00 88.00 195 TYR A O 1
ATOM 1591 N N . SER A 1 196 ? -17.789 -0.798 11.489 1.00 87.44 196 SER A N 1
ATOM 1592 C CA . SER A 1 196 ? -18.632 -0.235 10.425 1.00 87.44 196 SER A CA 1
ATOM 1593 C C . SER A 1 196 ? -17.795 0.360 9.289 1.00 87.44 196 SER A C 1
ATOM 1595 O O . SER A 1 196 ? -18.089 0.130 8.112 1.00 87.44 196 SER A O 1
ATOM 1597 N N . LEU A 1 197 ? -16.710 1.071 9.616 1.00 85.69 197 LEU A N 1
ATOM 1598 C CA . LEU A 1 197 ? -15.769 1.569 8.618 1.00 85.69 197 LEU A CA 1
ATOM 1599 C C . LEU A 1 197 ? -14.975 0.438 7.965 1.00 85.69 197 LEU A C 1
ATOM 1601 O O . LEU A 1 197 ? -14.938 0.375 6.737 1.00 85.69 197 LEU A O 1
ATOM 1605 N N . MET A 1 198 ? -14.406 -0.477 8.751 1.00 85.00 198 MET A N 1
ATOM 1606 C CA . MET A 1 198 ? -13.608 -1.600 8.247 1.00 85.00 198 MET A CA 1
ATOM 1607 C C . MET A 1 198 ? -14.397 -2.484 7.283 1.00 85.00 198 MET A C 1
ATOM 1609 O O . MET A 1 198 ? -13.864 -2.884 6.254 1.00 85.00 198 MET A O 1
ATOM 1613 N N . ARG A 1 199 ? -15.693 -2.713 7.524 1.00 84.50 199 ARG A N 1
ATOM 1614 C CA . ARG A 1 199 ? -16.571 -3.488 6.624 1.00 84.50 199 ARG A CA 1
ATOM 1615 C C . ARG A 1 199 ? -16.702 -2.910 5.211 1.00 84.50 199 ARG A C 1
ATOM 1617 O O . ARG A 1 199 ? -17.130 -3.625 4.309 1.00 84.50 199 ARG A O 1
ATOM 1624 N N . LYS A 1 200 ? -16.354 -1.636 5.005 1.00 81.19 200 LYS A N 1
ATOM 1625 C CA . LYS A 1 200 ? -16.290 -1.022 3.666 1.00 81.19 200 LYS A CA 1
ATOM 1626 C C . LYS A 1 200 ? -15.031 -1.444 2.898 1.00 81.19 200 LYS A C 1
ATOM 1628 O O . LYS A 1 200 ? -15.000 -1.314 1.681 1.00 81.19 200 LYS A O 1
ATOM 1633 N N . PHE A 1 201 ? -14.016 -1.937 3.604 1.00 78.56 201 PHE A N 1
ATOM 1634 C CA . PHE A 1 201 ? -12.704 -2.289 3.062 1.00 78.56 201 PHE A CA 1
ATOM 1635 C C . PHE A 1 201 ? -12.418 -3.790 3.108 1.00 78.56 201 PHE A C 1
ATOM 1637 O O . PHE A 1 201 ? -11.744 -4.294 2.218 1.00 78.56 201 PHE A O 1
ATOM 1644 N N . VAL A 1 202 ? -12.949 -4.513 4.099 1.00 83.56 202 VAL A N 1
ATOM 1645 C CA . VAL A 1 202 ? -12.728 -5.955 4.277 1.00 83.56 202 VAL A CA 1
ATOM 1646 C C . VAL A 1 202 ? -14.038 -6.734 4.457 1.00 83.56 202 VAL A C 1
ATOM 1648 O O . VAL A 1 202 ? -15.000 -6.205 5.029 1.00 83.56 202 VAL A O 1
ATOM 1651 N N . PRO A 1 203 ? -14.100 -8.005 4.009 1.00 83.31 203 PRO A N 1
ATOM 1652 C CA . PRO A 1 203 ? -15.216 -8.899 4.307 1.00 83.31 203 PRO A CA 1
ATOM 1653 C C . PRO A 1 203 ? -15.409 -9.100 5.815 1.00 83.31 203 PRO A C 1
ATOM 1655 O O . PRO A 1 203 ? -14.457 -9.033 6.591 1.00 83.31 203 PRO A O 1
ATOM 1658 N N . ARG A 1 204 ? -16.642 -9.407 6.240 1.00 82.62 204 ARG A N 1
ATOM 1659 C CA . ARG A 1 204 ? -16.928 -9.697 7.658 1.00 82.62 204 ARG A CA 1
ATOM 1660 C C . ARG A 1 204 ? -16.146 -10.907 8.162 1.00 82.62 204 ARG A C 1
ATOM 1662 O O . ARG A 1 204 ? -15.603 -10.833 9.254 1.00 82.62 204 ARG A O 1
ATOM 1669 N N . GLU A 1 205 ? -16.042 -11.950 7.345 1.00 84.19 205 GLU A N 1
ATOM 1670 C CA . GLU A 1 205 ? -15.292 -13.176 7.652 1.00 84.19 205 GLU A CA 1
ATOM 1671 C C . GLU A 1 205 ? -13.830 -12.880 8.006 1.00 84.19 205 GLU A C 1
ATOM 1673 O O . GLU A 1 205 ? -13.295 -13.397 8.981 1.00 84.19 205 GLU A O 1
ATOM 1678 N N . TRP A 1 206 ? -13.203 -11.950 7.277 1.00 87.69 206 TRP A N 1
ATOM 1679 C CA . TRP A 1 206 ? -11.824 -11.539 7.535 1.00 87.69 206 TRP A CA 1
ATOM 1680 C C . TRP A 1 206 ? -11.643 -10.934 8.937 1.00 87.69 206 TRP A C 1
ATOM 1682 O O . TRP A 1 206 ? -10.606 -11.143 9.572 1.00 87.69 206 TRP A O 1
ATOM 1692 N N . ILE A 1 207 ? -12.649 -10.195 9.418 1.00 85.19 207 ILE A N 1
ATOM 1693 C CA . ILE A 1 207 ? -12.668 -9.611 10.763 1.00 85.19 207 ILE A CA 1
ATOM 1694 C C . ILE A 1 207 ? -12.934 -10.706 11.802 1.00 85.19 207 ILE A C 1
ATOM 1696 O O . ILE A 1 207 ? -12.198 -10.806 12.777 1.00 85.19 207 ILE A O 1
ATOM 1700 N N . THR A 1 208 ? -13.950 -11.551 11.600 1.00 85.06 208 THR A N 1
ATOM 1701 C CA . THR A 1 208 ? -14.360 -12.561 12.593 1.00 85.06 208 THR A CA 1
ATOM 1702 C C . THR A 1 208 ? -13.266 -13.582 12.879 1.00 85.06 208 THR A C 1
ATOM 1704 O O . THR A 1 208 ? -13.016 -13.863 14.046 1.00 85.06 208 THR A O 1
ATOM 1707 N N . THR A 1 209 ? -12.541 -14.054 11.858 1.00 85.69 209 THR A N 1
ATOM 1708 C CA . THR A 1 209 ? -11.396 -14.969 12.043 1.00 85.69 209 THR A CA 1
ATOM 1709 C C . THR A 1 209 ? -10.295 -14.353 12.906 1.00 85.69 209 THR A C 1
ATOM 1711 O O . THR A 1 209 ? -9.575 -15.060 13.601 1.00 85.69 209 THR A O 1
ATOM 1714 N N . ARG A 1 210 ? -10.151 -13.023 12.882 1.00 84.38 210 ARG A N 1
ATOM 1715 C CA . ARG A 1 210 ? -9.182 -12.317 13.727 1.00 84.38 210 ARG A CA 1
ATOM 1716 C C . ARG A 1 210 ? -9.699 -12.063 15.122 1.00 84.38 210 ARG A C 1
ATOM 1718 O O . ARG A 1 210 ? -8.873 -11.945 16.007 1.00 84.38 210 ARG A O 1
ATOM 1725 N N . LEU A 1 211 ? -11.010 -11.978 15.324 1.00 82.38 211 LEU A N 1
ATOM 1726 C CA . LEU A 1 211 ? -11.610 -11.768 16.640 1.00 82.38 211 LEU A CA 1
ATOM 1727 C C . LEU A 1 211 ? -11.709 -13.052 17.455 1.00 82.38 211 LEU A C 1
ATOM 1729 O O . LEU A 1 211 ? -11.556 -12.989 18.672 1.00 82.38 211 LEU A O 1
ATOM 1733 N N . GLN A 1 212 ? -11.881 -14.202 16.799 1.00 75.19 212 GLN A N 1
ATOM 1734 C CA . GLN A 1 212 ? -11.851 -15.512 17.445 1.00 75.19 212 GLN A CA 1
ATOM 1735 C C . GLN A 1 212 ? -10.537 -15.668 18.225 1.00 75.19 212 GLN A C 1
ATOM 1737 O O . GLN A 1 212 ? -9.446 -15.782 17.659 1.00 75.19 212 GLN A O 1
ATOM 1742 N N . ARG A 1 213 ? -10.625 -15.593 19.558 1.00 60.19 213 ARG A N 1
ATOM 1743 C CA . ARG A 1 213 ? -9.510 -15.956 20.428 1.00 60.19 213 ARG A CA 1
ATOM 1744 C C . ARG A 1 213 ? -9.366 -17.478 20.325 1.00 60.19 213 ARG A C 1
ATOM 1746 O O . ARG A 1 213 ? -10.355 -18.180 20.524 1.00 60.19 213 ARG A O 1
ATOM 1753 N N . PRO A 1 214 ? -8.170 -18.011 20.034 1.00 54.06 214 PRO A N 1
ATOM 1754 C CA . PRO A 1 214 ? -7.969 -19.459 19.938 1.00 54.06 214 PRO A CA 1
ATOM 1755 C C . PRO A 1 214 ? -8.278 -20.211 21.248 1.00 54.06 214 PRO A C 1
ATOM 1757 O O . PRO A 1 214 ? -8.384 -21.433 21.239 1.00 54.06 214 PRO A O 1
ATOM 1760 N N . ASP A 1 215 ? -8.455 -19.502 22.366 1.00 49.84 215 ASP A N 1
ATOM 1761 C CA . ASP A 1 215 ? -8.726 -20.103 23.673 1.00 49.84 215 ASP A CA 1
ATOM 1762 C C . ASP A 1 215 ? -10.212 -20.442 23.895 1.00 49.84 215 ASP A C 1
ATOM 1764 O O . ASP A 1 215 ? -10.515 -21.344 24.671 1.00 49.84 215 ASP A O 1
ATOM 1768 N N . SER A 1 216 ? -11.147 -19.803 23.177 1.00 46.81 216 SER A N 1
ATOM 1769 C CA . SER A 1 216 ? -12.586 -20.113 23.298 1.00 46.81 216 SER A CA 1
ATOM 1770 C C . SER A 1 216 ? -12.963 -21.489 22.735 1.00 46.81 216 SER A C 1
ATOM 1772 O O . SER A 1 216 ? -13.888 -22.111 23.242 1.00 46.81 216 SER A O 1
ATOM 1774 N N . GLU A 1 217 ? -12.227 -21.999 21.744 1.00 47.56 217 GLU A N 1
ATOM 1775 C CA . GLU A 1 217 ? -12.443 -23.355 21.214 1.00 47.56 217 GLU A CA 1
ATOM 1776 C C . GLU A 1 217 ? -11.814 -24.427 22.116 1.00 47.56 217 GLU A C 1
ATOM 1778 O O . GLU A 1 217 ? -12.395 -25.494 22.295 1.00 47.56 217 GLU A O 1
ATOM 1783 N N . ARG A 1 218 ? -10.675 -24.132 22.765 1.00 45.88 218 ARG A N 1
ATOM 1784 C CA . ARG A 1 218 ? -10.044 -25.062 23.719 1.00 45.88 218 ARG A CA 1
ATOM 1785 C C . ARG A 1 218 ? -10.840 -25.199 25.013 1.00 45.88 218 ARG A C 1
ATOM 1787 O O . ARG A 1 218 ? -11.033 -26.320 25.471 1.00 45.88 218 ARG A O 1
ATOM 1794 N N . LEU A 1 219 ? -11.344 -24.093 25.564 1.00 49.56 219 LEU A N 1
ATOM 1795 C CA . LEU A 1 219 ? -12.179 -24.115 26.770 1.00 49.56 219 LEU A CA 1
ATOM 1796 C C . LEU A 1 219 ? -13.531 -24.795 26.516 1.00 49.56 219 LEU A C 1
ATOM 1798 O O . LEU A 1 219 ? -13.963 -25.586 27.349 1.00 49.56 219 LEU A O 1
ATOM 1802 N N . ALA A 1 220 ? -14.157 -24.581 25.352 1.00 50.00 220 ALA A N 1
ATOM 1803 C CA . ALA A 1 220 ? -15.379 -25.301 24.979 1.00 50.00 220 ALA A CA 1
ATOM 1804 C C . ALA A 1 220 ? -15.141 -26.822 24.883 1.00 50.00 220 ALA A C 1
ATOM 1806 O O . ALA A 1 220 ? -15.900 -27.589 25.464 1.00 50.00 220 ALA A O 1
ATOM 1807 N N . SER A 1 221 ? -14.034 -27.253 24.261 1.00 52.34 221 SER A N 1
ATOM 1808 C CA . SER A 1 221 ? -13.687 -28.681 24.159 1.00 52.34 221 SER A CA 1
ATOM 1809 C C . SER A 1 221 ? -13.257 -29.335 25.482 1.00 52.34 221 SER A C 1
ATOM 1811 O O . SER A 1 221 ? -13.413 -30.539 25.644 1.00 52.34 221 SER A O 1
ATOM 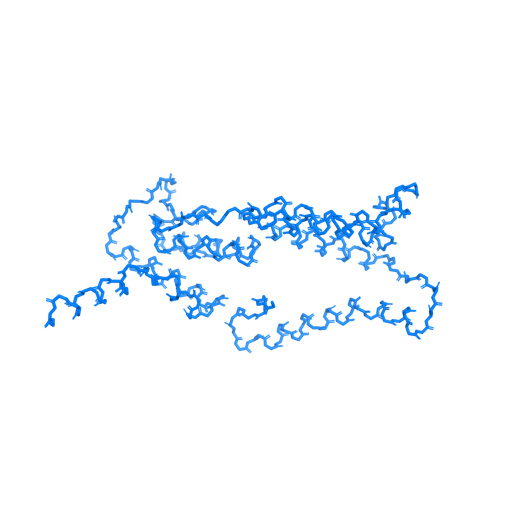1813 N N . GLN A 1 222 ? -12.721 -28.565 26.437 1.00 51.84 222 GLN A N 1
ATOM 1814 C CA . GLN A 1 222 ? -12.359 -29.073 27.768 1.00 51.84 222 GLN A CA 1
ATOM 1815 C C . GLN A 1 222 ? -13.577 -29.194 28.689 1.00 51.84 222 GLN A C 1
ATOM 1817 O O . GLN A 1 222 ? -13.672 -30.152 29.447 1.00 51.84 222 GLN A O 1
ATOM 1822 N N . THR A 1 223 ? -14.545 -28.279 28.577 1.00 52.88 223 THR A N 1
ATOM 1823 C CA . THR A 1 223 ? -15.760 -28.324 29.410 1.00 52.88 223 THR A CA 1
ATOM 1824 C C . THR A 1 223 ? -16.677 -29.496 29.030 1.00 52.88 223 THR A C 1
ATOM 1826 O O . THR A 1 223 ? -17.353 -30.042 29.894 1.00 52.88 223 THR A O 1
ATOM 1829 N N . GLU A 1 224 ? -16.668 -29.930 27.764 1.00 53.28 224 GLU A N 1
ATOM 1830 C CA . GLU A 1 224 ? -17.393 -31.134 27.321 1.00 53.28 224 GLU A CA 1
ATOM 1831 C C . GLU A 1 224 ? -16.719 -32.447 27.756 1.00 53.28 224 GLU A C 1
ATOM 1833 O O . GLU A 1 224 ? -17.396 -33.466 27.857 1.00 53.28 224 GLU A O 1
ATOM 1838 N N . HIS A 1 225 ? -15.409 -32.444 28.037 1.00 52.66 225 HIS A N 1
ATOM 1839 C CA . HIS A 1 225 ? -14.680 -33.649 28.453 1.00 52.66 225 HIS A CA 1
ATOM 1840 C C . HIS A 1 225 ? -14.678 -33.869 29.973 1.00 52.66 225 HIS A C 1
ATOM 1842 O O . HIS A 1 225 ? -14.597 -35.009 30.406 1.00 52.66 225 HIS A O 1
ATOM 1848 N N . ASP A 1 226 ? -14.840 -32.810 30.774 1.00 51.69 226 ASP A N 1
ATOM 1849 C CA . ASP A 1 226 ? -14.990 -32.906 32.238 1.00 51.69 226 ASP A CA 1
ATOM 1850 C C . ASP A 1 226 ? -16.440 -33.201 32.688 1.00 51.69 226 ASP A C 1
ATOM 1852 O O . ASP A 1 226 ? -16.705 -33.358 33.882 1.00 51.69 226 ASP A O 1
ATOM 1856 N N . GLN A 1 227 ? -17.397 -33.262 31.753 1.00 48.47 227 GLN A N 1
ATOM 1857 C CA . GLN A 1 227 ? -18.813 -33.566 32.018 1.00 48.47 227 GLN A CA 1
ATOM 1858 C C . GLN A 1 227 ? -19.275 -34.939 31.489 1.00 48.47 227 GLN A C 1
ATOM 1860 O O . GLN A 1 227 ? -20.466 -35.245 31.586 1.00 48.47 227 GLN A O 1
ATOM 1865 N N . ALA A 1 228 ? -18.363 -35.758 30.956 1.00 47.06 228 ALA A N 1
ATOM 1866 C CA . ALA A 1 228 ? -18.615 -37.126 30.485 1.00 47.06 228 ALA A CA 1
ATOM 1867 C C . ALA A 1 228 ? -17.882 -38.151 31.360 1.00 47.06 228 ALA A C 1
ATOM 1869 O O . ALA A 1 228 ? -18.469 -39.231 31.600 1.00 47.06 228 ALA A O 1
#

pLDDT: mean 81.04, std 14.11, range [29.8, 96.06]

Foldseek 3Di:
DPQQPLDDPCSVVVVVVVVVVVCVLCVQVCCCVPPNPPDDRPLDDPNLVVLLVVLVVQLQQQCLALLNVLSVLLSQLSCLCCQVNHYPVSHDDPVCNVCSNVSSVVSNVVSVVSVVVRDDDDCLPPDLLLQLLNVCCNPNGPVVSVVLQVVVQVVCVVVVPQWHQDSRGIDGVVRHRDPPDDDPVNVVVCVVVSVVSVVSGDPPVSSVVSNDNPVVVVVVVVVVVVVD